Protein AF-A0A7S4ERL6-F1 (afdb_monomer_lite)

Radius of gyration: 20.29 Å; chains: 1; bounding box: 58×30×60 Å

Sequence (205 aa):
MLGPDASQEEKQLQEALVHGRVHYWENNFGQDFFFYLSNNHILLSVICAHPLHPYNKIRRLLVLL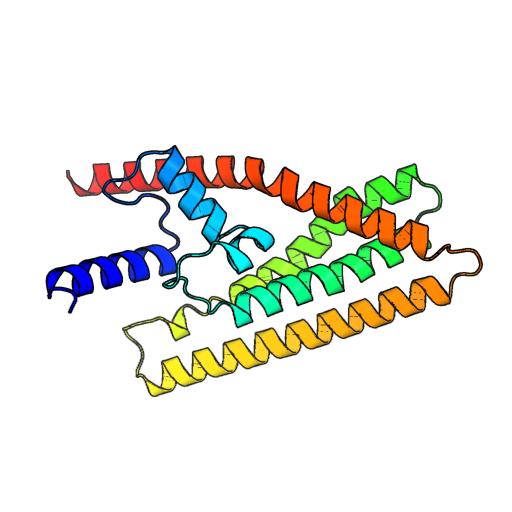NSLSFAFFIVAACTVVAPNEAIQSLLIGVVGTVLQLAWDIPTSMLGTCACANAKCLPRRLADACRTASLVLVSCHLCMGLVFFILGVALVNAVRGAEPDHIVHDFVESKLTAFASAVPTMLVIFAILRHCEMQAEAKSMI

pLDDT: mean 93.71, std 6.0, range [47.12, 98.44]

Organism: Chrysotila carterae (NCBI:txid13221)

Foldseek 3Di:
DDDPVVVVVLVVVLVCLLVLHQDDDPDDPVRSLVQSCCCPQLVNVLPRHDCSHLDHSVLSVLLSLLLLLLLLLQLLVLVLPDPDDVSSCVSSVPVVVVVSCVLSVVLVCLSSPVLLVDPPDDPVRNVVSVVSSVVVNVVSSVVSNVSSVVSVVSQVVDPPRDVVVSVVVSVVSVVVVSVVVSVVSSVVSVVSNVVVVVVVVVVVD

Structure (mmCIF, N/CA/C/O backbone):
data_AF-A0A7S4ERL6-F1
#
_entry.id   AF-A0A7S4ERL6-F1
#
loop_
_atom_site.group_PDB
_atom_site.id
_atom_site.type_symbol
_atom_site.label_atom_id
_atom_site.label_alt_id
_atom_site.label_comp_id
_atom_site.label_asym_id
_atom_site.label_entity_id
_atom_site.label_seq_id
_atom_site.pdbx_PDB_ins_code
_atom_site.Cartn_x
_atom_site.Cartn_y
_atom_site.Cartn_z
_atom_site.occupancy
_atom_site.B_iso_or_equiv
_atom_site.auth_seq_id
_atom_site.auth_comp_id
_atom_site.auth_asym_id
_atom_site.auth_atom_id
_atom_site.pdbx_PDB_model_num
ATOM 1 N N . MET A 1 1 ? -3.153 16.882 32.211 1.00 47.12 1 MET A N 1
ATOM 2 C CA . MET A 1 1 ? -3.801 15.634 32.659 1.00 47.12 1 MET A CA 1
ATOM 3 C C . MET A 1 1 ? -5.127 15.571 31.938 1.00 47.12 1 MET A C 1
ATOM 5 O O . MET A 1 1 ? -5.930 16.472 32.126 1.00 47.12 1 MET A O 1
ATOM 9 N N . LEU A 1 2 ? -5.285 14.615 31.028 1.00 55.28 2 LEU A N 1
ATOM 10 C CA . LEU A 1 2 ? -6.558 14.376 30.354 1.00 55.28 2 LEU A CA 1
ATOM 11 C C . LEU A 1 2 ? -7.556 13.847 31.397 1.00 55.28 2 LEU A C 1
ATOM 13 O O . LEU A 1 2 ? -7.166 13.057 32.260 1.00 55.28 2 LEU A O 1
ATOM 17 N N . GLY A 1 3 ? -8.795 14.339 31.376 1.00 73.31 3 GLY A N 1
ATOM 18 C CA . GLY A 1 3 ? -9.846 13.859 32.274 1.00 73.31 3 GLY A CA 1
ATOM 19 C C . GLY A 1 3 ? -10.160 12.373 32.036 1.00 73.31 3 GLY A C 1
ATOM 20 O O . GLY A 1 3 ? -9.781 11.830 30.997 1.00 73.31 3 GLY A O 1
ATOM 21 N N . PRO A 1 4 ? -10.846 11.698 32.973 1.00 76.00 4 PRO A N 1
ATOM 22 C CA . PRO A 1 4 ? -11.250 10.298 32.810 1.00 76.00 4 PRO A CA 1
ATOM 23 C C . PRO A 1 4 ? -12.022 10.037 31.501 1.00 76.00 4 PRO A C 1
ATOM 25 O O . PRO A 1 4 ? -11.825 8.984 30.893 1.00 76.00 4 PRO A O 1
ATOM 28 N N . ASP A 1 5 ? -12.798 11.013 31.020 1.00 78.88 5 ASP A N 1
ATOM 29 C CA . ASP A 1 5 ? -13.603 10.916 29.792 1.00 78.88 5 ASP A CA 1
ATOM 30 C C . ASP A 1 5 ? -12.748 10.809 28.520 1.00 78.88 5 ASP A C 1
ATOM 32 O O . ASP A 1 5 ? -13.015 9.978 27.652 1.00 78.88 5 ASP A O 1
ATOM 36 N N . ALA A 1 6 ? -11.630 11.537 28.456 1.00 79.62 6 ALA A N 1
ATOM 37 C CA . ALA A 1 6 ? -10.709 11.479 27.319 1.00 79.62 6 ALA A CA 1
ATOM 38 C C . ALA A 1 6 ? -10.091 10.078 27.144 1.00 79.62 6 ALA A C 1
ATOM 40 O O . ALA A 1 6 ? -9.846 9.631 26.027 1.00 79.62 6 ALA A O 1
ATOM 41 N N . SER A 1 7 ? -9.898 9.330 28.239 1.00 87.88 7 SER A N 1
ATOM 42 C CA . SER A 1 7 ? -9.426 7.941 28.154 1.00 87.88 7 SER A CA 1
ATOM 43 C C . SER A 1 7 ? -10.475 6.998 27.556 1.00 87.88 7 SER A C 1
ATOM 45 O O . SER A 1 7 ? -10.118 5.959 26.995 1.00 87.88 7 SER A O 1
ATOM 47 N N . GLN A 1 8 ? -11.764 7.309 27.699 1.00 91.31 8 GLN A N 1
ATOM 48 C CA . GLN A 1 8 ? -12.839 6.495 27.143 1.00 91.31 8 GLN A CA 1
ATOM 49 C C . GLN A 1 8 ? -13.001 6.741 25.641 1.00 91.31 8 GLN A C 1
ATOM 51 O O . GLN A 1 8 ? -13.065 5.772 24.883 1.00 91.31 8 GLN A O 1
ATOM 56 N N . GLU A 1 9 ? -12.982 8.001 25.209 1.00 91.00 9 GLU A N 1
ATOM 57 C CA . GLU A 1 9 ? -13.036 8.379 23.791 1.00 91.00 9 GLU A CA 1
ATOM 58 C C . GLU A 1 9 ? -11.864 7.786 22.999 1.00 91.00 9 GLU A C 1
ATOM 60 O O . GLU A 1 9 ? -12.066 7.173 21.951 1.00 91.00 9 GLU A O 1
ATOM 65 N N . GLU A 1 10 ? -10.638 7.862 23.533 1.00 92.44 10 GLU A N 1
ATOM 66 C CA . GLU A 1 10 ? -9.459 7.253 22.905 1.00 92.44 10 GLU A CA 1
ATOM 67 C C . GLU A 1 10 ? -9.620 5.739 22.713 1.00 92.44 10 GLU A C 1
ATOM 69 O O . GLU A 1 10 ? -9.254 5.197 21.668 1.00 92.44 10 GLU A O 1
ATOM 74 N N . LYS A 1 11 ? -10.197 5.038 23.700 1.00 91.19 11 LYS A N 1
ATOM 75 C CA . LYS A 1 11 ? -10.448 3.592 23.606 1.00 91.19 11 LYS A CA 1
ATOM 76 C C . LYS A 1 11 ? -11.491 3.272 22.542 1.00 91.19 11 LYS A C 1
ATOM 78 O O . LYS A 1 11 ? -11.286 2.330 21.781 1.00 91.19 11 LYS A O 1
ATOM 83 N N . GLN A 1 12 ? -12.573 4.045 22.476 1.00 93.12 12 GLN A N 1
ATOM 84 C CA . GLN A 1 12 ? -13.615 3.870 21.463 1.00 93.12 12 GLN A CA 1
ATOM 85 C C . GLN A 1 12 ? -13.068 4.142 20.058 1.00 93.12 12 GLN A C 1
ATOM 87 O O . GLN A 1 12 ? -13.308 3.360 19.140 1.00 93.12 12 GLN A O 1
ATOM 92 N N . LEU A 1 13 ? -12.264 5.195 19.894 1.00 94.38 13 LEU A N 1
ATOM 93 C CA . LEU A 1 13 ? -11.607 5.518 18.630 1.00 94.38 13 LEU A CA 1
ATOM 94 C C . LEU A 1 13 ? -10.612 4.429 18.212 1.00 94.38 13 LEU A C 1
ATOM 96 O O . LEU A 1 13 ? -10.573 4.029 17.049 1.00 94.38 13 LEU A O 1
ATOM 100 N N . GLN A 1 14 ? -9.817 3.916 19.151 1.00 92.44 14 GLN A N 1
ATOM 101 C CA . GLN A 1 14 ? -8.893 2.820 18.877 1.00 92.44 14 GLN A CA 1
ATOM 102 C C . GLN A 1 14 ? -9.640 1.553 18.443 1.00 92.44 14 GLN A C 1
ATOM 104 O O . GLN A 1 14 ? -9.228 0.893 17.489 1.00 92.44 14 GLN A O 1
ATOM 109 N N . GLU A 1 15 ? -10.741 1.212 19.114 1.00 91.25 15 GLU A N 1
ATOM 110 C CA . GLU A 1 15 ? -11.599 0.100 18.705 1.00 91.25 15 GLU A CA 1
ATOM 111 C C . GLU A 1 15 ? -12.180 0.330 17.310 1.00 91.25 15 GLU A C 1
ATOM 113 O O . GLU A 1 15 ? -12.103 -0.569 16.475 1.00 91.25 15 GLU A O 1
ATOM 118 N N . ALA A 1 16 ? -12.691 1.526 17.024 1.00 93.69 16 ALA A N 1
ATOM 119 C CA . ALA A 1 16 ? -13.221 1.883 15.713 1.00 93.69 16 ALA A CA 1
ATOM 120 C C . ALA A 1 16 ? -12.165 1.706 14.604 1.00 93.69 16 ALA A C 1
ATOM 122 O O . ALA A 1 16 ? -12.437 1.059 13.593 1.00 93.69 16 ALA A O 1
ATOM 123 N N . LEU A 1 17 ? -10.934 2.175 14.833 1.00 93.06 17 LEU A N 1
ATOM 124 C CA . LEU A 1 17 ? -9.807 2.013 13.909 1.00 93.06 17 LEU A CA 1
ATOM 125 C C . LEU A 1 17 ? -9.434 0.542 13.677 1.00 93.06 17 LEU A C 1
ATOM 127 O O . LEU A 1 17 ? -9.161 0.149 12.545 1.00 93.06 17 LEU A O 1
ATOM 131 N N . VAL A 1 18 ? -9.422 -0.283 14.729 1.00 90.06 18 VAL A N 1
ATOM 132 C CA . VAL A 1 18 ? -9.109 -1.721 14.619 1.00 90.06 18 VAL A CA 1
ATOM 133 C C . VAL A 1 18 ? -10.172 -2.468 13.813 1.00 90.06 18 VAL A C 1
ATOM 135 O O . VAL A 1 18 ? -9.829 -3.373 13.055 1.00 90.06 18 VAL A O 1
ATOM 138 N N . HIS A 1 19 ? -11.441 -2.079 13.944 1.00 90.56 19 HIS A N 1
ATOM 139 C CA . HIS A 1 19 ? -12.549 -2.674 13.194 1.00 90.56 19 HIS A CA 1
ATOM 140 C C . HIS A 1 19 ? -12.740 -2.062 11.799 1.00 90.56 19 HIS A C 1
ATOM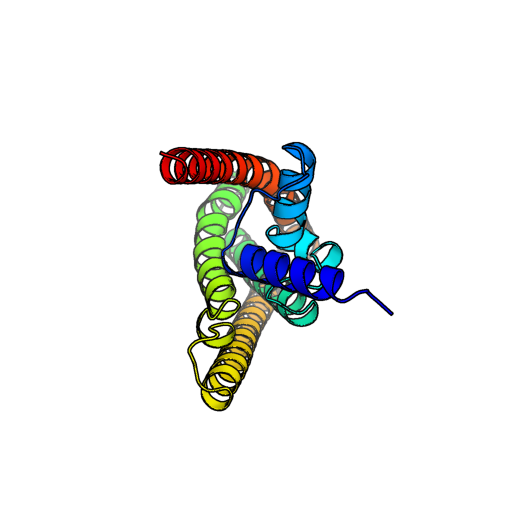 142 O O . HIS A 1 19 ? -13.644 -2.477 11.079 1.00 90.56 19 HIS A O 1
ATOM 148 N N . GLY A 1 20 ? -11.904 -1.095 11.405 1.00 93.06 20 GLY A N 1
ATOM 149 C CA . GLY A 1 20 ? -11.999 -0.445 10.099 1.00 93.06 20 GLY A CA 1
ATOM 150 C C . GLY A 1 20 ? -13.255 0.409 9.931 1.00 93.06 20 GLY A C 1
ATOM 151 O O . GLY A 1 20 ? -13.737 0.548 8.809 1.00 93.06 20 GLY A O 1
ATOM 152 N N . ARG A 1 21 ? -13.783 0.966 11.029 1.00 95.62 21 ARG A N 1
ATOM 153 C CA . ARG A 1 21 ? -14.961 1.839 11.000 1.00 95.62 21 ARG A CA 1
ATOM 154 C C . ARG A 1 21 ? -14.683 3.088 10.176 1.00 95.62 21 ARG A C 1
ATOM 156 O O . ARG A 1 21 ? -13.582 3.649 10.235 1.00 95.62 21 ARG A O 1
ATOM 163 N N . VAL A 1 22 ? -15.685 3.538 9.430 1.00 96.88 22 VAL A N 1
ATOM 164 C CA . VAL A 1 22 ? -15.548 4.707 8.552 1.00 96.88 22 VAL A CA 1
ATOM 165 C C . VAL A 1 22 ? -16.405 5.896 8.977 1.00 96.88 22 VAL A C 1
ATOM 167 O O . VAL A 1 22 ? -16.147 7.004 8.517 1.00 96.88 22 VAL A O 1
ATOM 170 N N . HIS A 1 23 ? -17.379 5.698 9.865 1.00 95.75 23 HIS A N 1
ATOM 171 C CA . HIS A 1 23 ? -18.166 6.774 10.460 1.00 95.75 23 HIS A CA 1
ATOM 172 C C . HIS A 1 23 ? -17.765 7.066 11.916 1.00 95.75 23 HIS A C 1
ATOM 174 O O . HIS A 1 23 ? -17.696 6.152 12.743 1.00 95.75 23 HIS A O 1
ATOM 180 N N . TYR A 1 24 ? -17.537 8.348 12.229 1.00 93.50 24 TYR A N 1
ATOM 181 C CA . TYR A 1 24 ? -17.185 8.839 13.565 1.00 93.50 24 TYR A CA 1
ATOM 182 C C . TYR A 1 24 ? -18.198 9.906 14.030 1.00 93.50 24 TYR A C 1
ATOM 184 O O . TYR A 1 24 ? -18.647 10.729 13.235 1.00 93.50 24 TYR A O 1
ATOM 192 N N . TRP A 1 25 ? -18.578 9.872 15.315 1.00 86.62 25 TRP A N 1
ATOM 193 C CA . TRP A 1 25 ? -19.856 10.395 15.843 1.00 86.62 25 TRP A CA 1
ATOM 194 C C . TRP A 1 25 ? -20.183 11.862 15.526 1.00 86.62 25 TRP A C 1
ATOM 196 O O . TRP A 1 25 ? -21.340 12.180 15.266 1.00 86.62 25 TRP A O 1
ATOM 206 N N . GLU A 1 26 ? -19.192 12.754 15.536 1.00 89.31 26 GLU A N 1
ATOM 207 C CA . GLU A 1 26 ? -19.404 14.198 15.323 1.00 89.31 26 GLU A CA 1
ATOM 208 C C . GLU A 1 26 ? -18.957 14.683 13.936 1.00 89.31 26 GLU A C 1
ATOM 210 O O . GLU A 1 26 ? -19.083 15.863 13.604 1.00 89.31 26 GLU A O 1
ATOM 215 N N . ASN A 1 27 ? -18.440 13.783 13.102 1.00 94.62 27 ASN A N 1
ATOM 216 C CA . ASN A 1 27 ? -17.818 14.154 11.842 1.00 94.62 27 ASN A CA 1
ATOM 217 C C . ASN A 1 27 ? -18.809 14.164 10.674 1.00 94.62 27 ASN A C 1
ATOM 219 O O . ASN A 1 27 ? -19.656 13.282 10.492 1.00 94.62 27 ASN A O 1
ATOM 223 N N . ASN A 1 28 ? -18.625 15.136 9.783 1.00 96.75 28 ASN A N 1
ATOM 224 C CA . ASN A 1 28 ? -19.288 15.132 8.485 1.00 96.75 28 ASN A CA 1
ATOM 225 C C . ASN A 1 28 ? -18.611 14.160 7.493 1.00 96.75 28 ASN A C 1
ATOM 227 O O . ASN A 1 28 ? -17.546 13.596 7.751 1.00 96.75 28 ASN A O 1
ATOM 231 N N . PHE A 1 29 ? -19.227 13.980 6.319 1.00 97.19 29 PHE A N 1
ATOM 232 C CA . PHE A 1 29 ? -18.735 13.068 5.280 1.00 97.19 29 PHE A CA 1
ATOM 233 C C . PHE A 1 29 ? -17.282 13.323 4.865 1.00 97.19 29 PHE A C 1
ATOM 235 O O . PHE A 1 29 ? -16.504 12.382 4.733 1.00 97.19 29 PHE A O 1
ATOM 242 N N . GLY A 1 30 ? -16.913 14.591 4.671 1.00 98.00 30 GLY A N 1
ATOM 243 C CA . GLY A 1 30 ? -15.574 14.967 4.227 1.00 98.00 30 GLY A CA 1
ATOM 244 C C . GLY A 1 30 ? -14.509 14.737 5.298 1.00 98.00 30 GLY A C 1
ATOM 245 O O . GLY A 1 30 ? -13.425 14.252 4.980 1.00 98.00 30 GLY A O 1
ATOM 246 N N . GLN A 1 31 ? -14.823 15.041 6.560 1.00 97.56 31 GLN A N 1
ATOM 247 C CA . GLN A 1 31 ? -13.927 14.805 7.698 1.00 97.56 31 GLN A CA 1
ATOM 248 C C . GLN A 1 31 ? -13.637 13.313 7.875 1.00 97.56 31 GLN A C 1
ATOM 250 O O . GLN A 1 31 ? -12.473 12.919 7.942 1.00 97.56 31 GLN A O 1
ATOM 255 N N . ASP A 1 32 ? -14.679 12.483 7.857 1.00 97.81 32 ASP A N 1
ATOM 256 C CA . ASP A 1 32 ? -14.540 11.028 7.927 1.00 97.81 32 ASP A CA 1
ATOM 257 C C . ASP A 1 32 ? -13.783 10.465 6.722 1.00 97.81 32 ASP A C 1
ATOM 259 O O . ASP A 1 32 ? -12.926 9.598 6.888 1.00 97.81 32 ASP A O 1
ATOM 263 N N . PHE A 1 33 ? -14.036 10.981 5.512 1.00 98.06 33 PHE A N 1
ATOM 264 C CA . PHE A 1 33 ? -13.302 10.559 4.320 1.00 98.06 33 PHE A CA 1
ATOM 265 C C . PHE A 1 33 ? -11.815 10.898 4.430 1.00 98.06 33 PHE A C 1
ATOM 267 O O . PHE A 1 33 ? -10.969 10.046 4.167 1.00 98.06 33 PHE A O 1
ATOM 274 N N . PHE A 1 34 ? -11.472 12.119 4.845 1.00 98.19 34 PHE A N 1
ATOM 275 C CA . PHE A 1 34 ? -10.077 12.519 5.009 1.00 98.19 34 PHE A CA 1
ATOM 276 C C . PHE A 1 34 ? -9.383 11.708 6.108 1.00 98.19 34 PHE A C 1
ATOM 278 O O . PHE A 1 34 ? -8.226 11.309 5.946 1.00 98.19 34 PHE A O 1
ATOM 285 N N . PHE A 1 35 ? -10.090 11.412 7.201 1.00 97.44 35 PHE A N 1
ATOM 286 C CA . PHE A 1 35 ? -9.600 10.531 8.256 1.00 97.44 35 PHE A CA 1
ATOM 287 C C . PHE A 1 35 ? -9.375 9.106 7.731 1.00 97.44 35 PHE A C 1
ATOM 289 O O . PHE A 1 35 ? -8.302 8.535 7.933 1.00 97.44 35 PHE A O 1
ATOM 296 N N . TYR A 1 36 ? -10.331 8.551 6.986 1.00 97.44 36 TYR A N 1
ATOM 297 C CA . TYR A 1 36 ? -10.212 7.245 6.340 1.00 97.44 36 TYR A CA 1
ATOM 298 C C . TYR A 1 36 ? -9.020 7.198 5.376 1.00 97.44 36 TYR A C 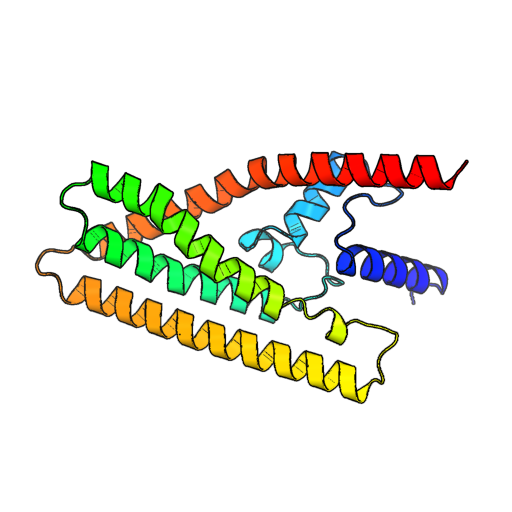1
ATOM 300 O O . TYR A 1 36 ? -8.180 6.301 5.475 1.00 97.44 36 TYR A O 1
ATOM 308 N N . LEU A 1 37 ? -8.900 8.193 4.497 1.00 97.81 37 LEU A N 1
ATOM 309 C CA . LEU A 1 37 ? -7.824 8.320 3.519 1.00 97.81 37 LEU A CA 1
ATOM 310 C C . LEU A 1 37 ? -6.455 8.417 4.207 1.00 97.81 37 LEU A C 1
ATOM 312 O O . LEU A 1 37 ? -5.526 7.699 3.841 1.00 97.81 37 LEU A O 1
ATOM 316 N N . SER A 1 38 ? -6.343 9.247 5.247 1.00 97.69 38 SER A N 1
ATOM 317 C CA . SER A 1 38 ? -5.104 9.439 6.008 1.00 97.69 38 SER A CA 1
ATOM 318 C C . SER A 1 38 ? -4.650 8.181 6.741 1.00 97.69 38 SER A C 1
ATOM 320 O O . SER A 1 38 ? -3.461 8.040 6.993 1.00 97.69 38 SER A O 1
ATOM 322 N N . ASN A 1 39 ? -5.555 7.265 7.090 1.00 96.50 39 ASN A N 1
ATOM 323 C CA . ASN A 1 39 ? -5.194 6.016 7.760 1.00 96.50 39 ASN A CA 1
ATOM 324 C C . ASN A 1 39 ? -4.975 4.851 6.775 1.00 96.50 39 ASN A C 1
ATOM 326 O O . ASN A 1 39 ? -4.120 4.012 7.035 1.00 96.50 39 ASN A O 1
ATOM 330 N N . ASN A 1 40 ? -5.673 4.812 5.635 1.00 95.69 40 ASN A N 1
ATOM 331 C CA . ASN A 1 40 ? -5.645 3.656 4.725 1.00 95.69 40 ASN A CA 1
ATOM 332 C C . ASN A 1 40 ? -4.753 3.837 3.488 1.00 95.69 40 ASN A C 1
ATOM 334 O O . ASN A 1 40 ? -4.260 2.852 2.940 1.00 95.69 40 ASN A O 1
ATOM 338 N N . HIS A 1 41 ? -4.507 5.066 3.029 1.00 96.50 41 HIS A N 1
ATOM 339 C CA . HIS A 1 41 ? -3.649 5.299 1.868 1.00 96.50 41 HIS A CA 1
ATOM 340 C C . HIS A 1 41 ? -2.185 5.012 2.216 1.00 96.50 41 HIS A C 1
ATOM 342 O O . HIS A 1 41 ? -1.629 5.645 3.108 1.00 96.50 41 HIS A O 1
ATOM 348 N N . ILE A 1 42 ? -1.510 4.116 1.486 1.00 95.44 42 ILE A N 1
ATOM 349 C CA . ILE A 1 42 ? -0.159 3.641 1.848 1.00 95.44 42 ILE A CA 1
ATOM 350 C C . ILE A 1 42 ? 0.846 4.784 2.071 1.00 95.44 42 ILE A C 1
ATOM 352 O O . ILE A 1 42 ? 1.507 4.815 3.103 1.00 95.44 42 ILE A O 1
ATOM 356 N N . LEU A 1 43 ? 0.886 5.775 1.171 1.00 96.44 43 LEU A N 1
ATOM 357 C CA . LEU A 1 43 ? 1.750 6.953 1.315 1.00 96.44 43 LEU A CA 1
ATOM 358 C C . LEU A 1 43 ? 1.299 7.887 2.453 1.00 96.44 43 LEU A C 1
ATOM 360 O O . LEU A 1 43 ? 2.078 8.169 3.362 1.00 96.44 43 LEU A O 1
ATOM 364 N N . LEU A 1 44 ? 0.042 8.353 2.429 1.00 97.12 44 LEU A N 1
ATOM 365 C CA . LEU A 1 44 ? -0.461 9.304 3.428 1.00 97.12 44 LEU A CA 1
ATOM 366 C C . LEU A 1 44 ? -0.467 8.712 4.837 1.00 97.12 44 LEU A C 1
ATOM 368 O O . LEU A 1 44 ? -0.200 9.435 5.786 1.00 97.12 44 LEU A O 1
ATOM 372 N N . SER A 1 45 ? -0.674 7.407 4.992 1.00 96.56 45 SER A N 1
ATOM 373 C CA . SER A 1 45 ? -0.682 6.750 6.299 1.00 96.56 45 SER A CA 1
ATOM 374 C C . SER A 1 45 ? 0.663 6.817 7.012 1.00 96.56 45 SER A C 1
ATOM 376 O O . SER A 1 45 ? 0.715 6.896 8.239 1.00 96.56 45 SER A O 1
ATOM 378 N N . VAL A 1 46 ? 1.780 6.874 6.290 1.00 96.81 46 VAL A N 1
ATOM 379 C CA . VAL A 1 46 ? 3.095 7.055 6.921 1.00 96.81 46 VAL A CA 1
ATOM 380 C C . VAL A 1 46 ? 3.191 8.418 7.620 1.00 96.81 46 VAL A C 1
ATOM 382 O O . VAL A 1 46 ? 3.760 8.506 8.711 1.00 96.81 46 VAL A O 1
ATOM 385 N N . ILE A 1 47 ? 2.588 9.454 7.032 1.00 97.19 47 ILE A N 1
ATOM 386 C CA . ILE A 1 47 ? 2.756 10.856 7.438 1.00 97.19 47 ILE A CA 1
ATOM 387 C C . ILE A 1 47 ? 1.596 11.325 8.327 1.00 97.19 47 ILE A C 1
ATOM 389 O O . ILE A 1 47 ? 1.819 11.864 9.411 1.00 97.19 47 ILE A O 1
ATOM 393 N N . CYS A 1 48 ? 0.367 11.077 7.879 1.00 97.56 48 CYS A N 1
ATOM 394 C CA . CYS A 1 48 ? -0.873 11.666 8.377 1.00 97.56 48 CYS A CA 1
ATOM 395 C C . CYS A 1 48 ? -1.748 10.696 9.184 1.00 97.56 48 CYS A C 1
ATOM 397 O O . CYS A 1 48 ? -2.777 11.122 9.704 1.00 97.56 48 CYS A O 1
ATOM 399 N N . ALA A 1 49 ? -1.388 9.410 9.300 1.00 97.31 49 ALA A N 1
ATOM 400 C CA . ALA A 1 49 ? -2.210 8.475 10.069 1.00 97.31 49 ALA A CA 1
ATOM 401 C C . ALA A 1 49 ? -2.316 8.890 11.537 1.00 97.31 49 ALA A C 1
ATOM 403 O O . ALA A 1 49 ? -1.357 9.379 12.149 1.00 97.31 49 ALA A O 1
ATOM 404 N N . HIS A 1 50 ? -3.474 8.592 12.116 1.00 96.81 50 HIS A N 1
ATOM 405 C CA . HIS A 1 50 ? -3.756 8.880 13.508 1.00 96.81 50 HIS A CA 1
ATOM 406 C C . HIS A 1 50 ? -2.764 8.143 14.437 1.00 96.81 50 HIS A C 1
ATOM 408 O O . HIS A 1 50 ? -2.382 7.002 14.150 1.00 96.81 50 HIS A O 1
ATOM 414 N N . PRO A 1 51 ? -2.336 8.730 15.573 1.00 95.19 51 PRO A N 1
ATOM 415 C CA . PRO A 1 51 ? -1.423 8.067 16.511 1.00 95.19 51 PRO A CA 1
ATOM 416 C C . PRO A 1 51 ? -1.944 6.733 17.063 1.00 95.19 51 PRO A C 1
ATOM 418 O O . PRO A 1 51 ? -1.145 5.840 17.333 1.00 95.19 51 PRO A O 1
ATOM 421 N N . LEU A 1 52 ? -3.270 6.587 17.182 1.00 94.56 52 LEU A N 1
ATOM 422 C CA . LEU A 1 52 ? -3.937 5.353 17.630 1.00 94.56 52 LEU A CA 1
ATOM 423 C C . LEU A 1 52 ? -4.144 4.311 16.517 1.00 94.56 52 LEU A C 1
ATOM 425 O O . LEU A 1 52 ? -4.796 3.296 16.754 1.00 94.56 52 LEU A O 1
ATOM 429 N N . HIS A 1 53 ? -3.620 4.539 15.308 1.00 93.38 53 HIS A N 1
ATOM 430 C CA . HIS A 1 53 ? -3.658 3.544 14.236 1.00 93.38 53 HIS A CA 1
ATOM 431 C C . HIS A 1 53 ? -3.105 2.200 14.749 1.00 93.38 53 HIS A C 1
ATOM 433 O O . HIS A 1 53 ? -2.095 2.194 15.457 1.00 93.38 53 HIS A O 1
ATOM 439 N N . PRO A 1 54 ? -3.658 1.040 14.338 1.00 88.38 54 PRO A N 1
ATOM 440 C CA . PRO A 1 54 ? -3.178 -0.285 14.765 1.00 88.38 54 PRO A CA 1
ATOM 441 C C . PRO A 1 54 ? -1.703 -0.579 14.429 1.00 88.38 54 PRO A C 1
ATOM 443 O O . PRO A 1 54 ? -1.142 -1.583 14.864 1.00 88.38 54 PRO A O 1
ATOM 446 N N . TYR A 1 55 ? -1.058 0.304 13.666 1.00 86.69 55 TYR A N 1
ATOM 447 C CA . TYR A 1 55 ? 0.339 0.225 13.277 1.00 86.69 55 TYR A CA 1
ATOM 448 C C . TYR A 1 55 ? 1.082 1.384 13.907 1.00 86.69 55 TYR A C 1
ATOM 450 O O . TYR A 1 55 ? 0.575 2.501 13.982 1.00 86.69 55 TYR A O 1
ATOM 458 N N . ASN A 1 56 ? 2.331 1.150 14.282 1.00 91.19 56 ASN A N 1
ATOM 459 C CA . ASN A 1 56 ? 3.230 2.265 14.512 1.00 91.19 56 ASN A CA 1
ATOM 460 C C . ASN A 1 56 ? 3.704 2.838 13.160 1.00 91.19 56 ASN A C 1
ATOM 462 O O . ASN A 1 56 ? 3.607 2.193 12.110 1.00 91.19 56 ASN A O 1
ATOM 466 N N . LYS A 1 57 ? 4.239 4.062 13.194 1.00 93.88 57 LYS A N 1
ATOM 467 C CA . LYS A 1 57 ? 4.781 4.743 12.006 1.00 93.88 57 LYS A CA 1
ATOM 468 C C . LYS A 1 57 ? 5.853 3.911 11.295 1.00 93.88 57 LYS A C 1
ATOM 470 O O . LYS A 1 57 ? 5.864 3.852 10.072 1.00 93.88 57 LYS A O 1
ATOM 475 N N . ILE A 1 58 ? 6.700 3.220 12.063 1.00 93.31 58 ILE A N 1
ATOM 476 C CA . ILE A 1 58 ? 7.781 2.382 11.527 1.00 93.31 58 IL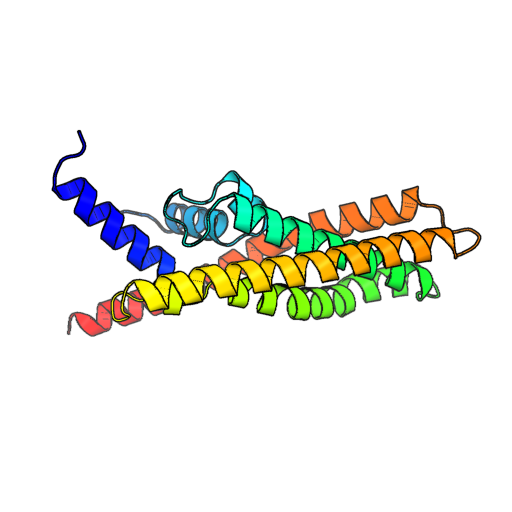E A CA 1
ATOM 477 C C . ILE A 1 58 ? 7.213 1.244 10.676 1.00 93.31 58 ILE A C 1
ATOM 479 O O . ILE A 1 58 ? 7.623 1.094 9.536 1.00 93.31 58 ILE A O 1
ATOM 483 N N . ARG A 1 59 ? 6.230 0.479 11.168 1.00 92.56 59 ARG A N 1
ATOM 484 C CA . ARG A 1 59 ? 5.605 -0.610 10.400 1.00 92.56 59 ARG A CA 1
ATOM 485 C C . ARG A 1 59 ? 4.996 -0.098 9.098 1.00 92.56 59 ARG A C 1
ATOM 487 O O . ARG A 1 59 ? 5.207 -0.722 8.069 1.00 92.56 59 ARG A O 1
ATOM 494 N N . ARG A 1 60 ? 4.312 1.052 9.117 1.00 95.06 60 ARG A N 1
ATOM 495 C CA . ARG A 1 60 ? 3.774 1.665 7.888 1.00 95.06 60 ARG A CA 1
ATOM 496 C C . ARG A 1 60 ? 4.875 2.026 6.895 1.00 95.06 60 ARG A C 1
ATOM 498 O O . ARG A 1 60 ? 4.737 1.738 5.712 1.00 95.06 60 ARG A O 1
ATOM 505 N N . LEU A 1 61 ? 5.983 2.586 7.381 1.00 95.94 61 LEU A N 1
ATOM 506 C CA . LEU A 1 61 ? 7.149 2.868 6.547 1.00 95.94 61 LEU A CA 1
ATOM 507 C C . LEU A 1 61 ? 7.741 1.583 5.944 1.00 95.94 61 LEU A C 1
ATOM 509 O O . LEU A 1 61 ? 8.043 1.567 4.758 1.00 9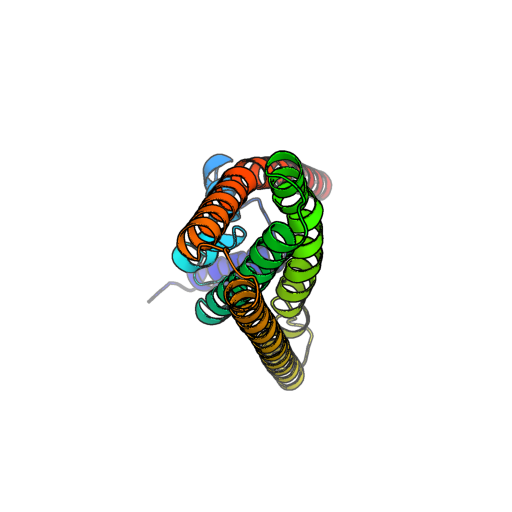5.94 61 LEU A O 1
ATOM 513 N N . LEU A 1 62 ? 7.859 0.498 6.719 1.00 94.81 62 LEU A N 1
ATOM 514 C CA . LEU A 1 62 ? 8.345 -0.793 6.210 1.00 94.81 62 LEU A CA 1
ATOM 515 C C . LEU A 1 62 ? 7.421 -1.364 5.123 1.00 94.81 62 LEU A C 1
ATOM 517 O O . LEU A 1 62 ? 7.913 -1.868 4.118 1.00 94.81 62 LEU A O 1
ATOM 521 N N . VAL A 1 63 ? 6.098 -1.247 5.289 1.00 95.19 63 VAL A N 1
ATOM 522 C CA . VAL A 1 63 ? 5.118 -1.661 4.268 1.00 95.19 63 VAL A CA 1
ATOM 523 C C . VAL A 1 63 ? 5.265 -0.824 2.994 1.00 95.19 63 VAL A C 1
ATOM 525 O O . VAL A 1 63 ? 5.306 -1.392 1.904 1.00 95.19 63 VAL A O 1
ATOM 528 N N . LEU A 1 64 ? 5.418 0.501 3.115 1.00 96.44 64 LEU A N 1
ATOM 529 C CA . LEU A 1 64 ? 5.662 1.384 1.970 1.00 96.44 64 LEU A CA 1
ATOM 530 C C . LEU A 1 64 ? 6.964 1.019 1.243 1.00 96.44 64 LEU A C 1
ATOM 532 O O . LEU A 1 64 ? 6.957 0.865 0.025 1.00 96.44 64 LEU A O 1
ATOM 536 N N . LEU A 1 65 ? 8.066 0.834 1.975 1.00 96.94 65 LEU A N 1
ATOM 537 C CA . LEU A 1 65 ? 9.354 0.441 1.395 1.00 96.94 65 LEU A CA 1
ATOM 538 C C . LEU A 1 65 ? 9.268 -0.914 0.690 1.00 96.94 65 LEU A C 1
ATOM 540 O O . LEU A 1 65 ? 9.788 -1.057 -0.414 1.00 96.94 65 LEU A O 1
ATOM 544 N N . ASN A 1 66 ? 8.580 -1.889 1.286 1.00 97.00 66 ASN A N 1
ATOM 545 C CA . ASN A 1 66 ? 8.357 -3.192 0.669 1.00 97.00 66 ASN A CA 1
ATOM 546 C C . ASN A 1 66 ? 7.552 -3.081 -0.641 1.00 97.00 66 ASN A C 1
ATOM 548 O O . ASN A 1 66 ? 7.940 -3.670 -1.650 1.00 97.00 66 ASN A O 1
ATOM 552 N N . SER A 1 67 ? 6.466 -2.302 -0.638 1.00 97.00 67 SER A N 1
ATOM 553 C CA . SER A 1 67 ? 5.623 -2.071 -1.821 1.00 97.00 67 SER A CA 1
ATOM 554 C C . SER A 1 67 ? 6.412 -1.388 -2.946 1.00 97.00 67 SER A C 1
ATOM 556 O O . SER A 1 67 ? 6.386 -1.855 -4.085 1.00 97.00 67 SER A O 1
ATOM 558 N N . LEU A 1 68 ? 7.190 -0.343 -2.630 1.00 98.00 68 LEU A N 1
ATOM 559 C CA . LEU A 1 68 ? 8.043 0.364 -3.597 1.00 98.00 68 LEU A CA 1
ATOM 560 C C . LEU A 1 68 ? 9.163 -0.525 -4.157 1.00 98.00 68 LEU A C 1
ATOM 562 O O . LEU A 1 68 ? 9.438 -0.472 -5.353 1.00 98.00 68 LEU A O 1
ATOM 566 N N . SER A 1 69 ? 9.775 -1.359 -3.314 1.00 98.31 69 SER A N 1
ATOM 567 C CA . SER A 1 69 ? 10.856 -2.270 -3.713 1.00 98.31 69 SER A CA 1
ATOM 568 C C . SER A 1 69 ? 10.380 -3.293 -4.745 1.00 98.31 69 SER A C 1
ATOM 570 O O . SER A 1 69 ? 10.994 -3.456 -5.800 1.00 98.31 69 SER A O 1
ATOM 572 N N . PHE A 1 70 ? 9.244 -3.938 -4.474 1.00 98.31 70 PHE A N 1
ATOM 573 C CA . PHE A 1 70 ? 8.648 -4.900 -5.399 1.00 98.31 70 PHE A CA 1
ATOM 574 C C . PHE A 1 70 ? 8.141 -4.236 -6.682 1.00 98.31 70 PHE A C 1
ATOM 576 O O . PHE A 1 70 ? 8.283 -4.771 -7.779 1.00 98.31 70 PHE A O 1
ATOM 583 N N . ALA A 1 71 ? 7.604 -3.029 -6.570 1.00 97.88 71 ALA A N 1
ATOM 584 C CA . ALA A 1 71 ? 7.144 -2.302 -7.731 1.00 97.88 71 ALA A CA 1
ATOM 585 C C . ALA A 1 71 ? 8.249 -1.910 -8.709 1.00 97.88 71 ALA A C 1
ATOM 587 O O . ALA A 1 71 ? 8.044 -1.974 -9.918 1.00 97.88 71 ALA A O 1
ATOM 588 N N . PHE A 1 72 ? 9.401 -1.485 -8.188 1.00 98.38 72 PHE A N 1
ATOM 589 C CA . PHE A 1 72 ? 10.553 -1.164 -9.020 1.00 98.38 72 PHE A CA 1
ATOM 590 C C . PHE A 1 72 ? 10.979 -2.388 -9.833 1.00 98.38 72 PHE A C 1
ATOM 592 O O . PHE A 1 72 ? 11.213 -2.284 -11.033 1.00 98.38 72 PHE A O 1
ATOM 599 N N . PHE A 1 73 ? 10.992 -3.564 -9.197 1.00 98.12 73 PHE A N 1
ATOM 600 C CA . PHE A 1 73 ? 11.234 -4.828 -9.884 1.00 98.12 73 PHE A CA 1
ATOM 601 C C . PHE A 1 73 ? 10.233 -5.086 -11.013 1.00 98.12 73 PHE A C 1
ATOM 603 O O . PHE A 1 73 ? 10.657 -5.436 -12.111 1.00 98.12 73 PHE A O 1
ATOM 610 N N . ILE A 1 74 ? 8.932 -4.887 -10.773 1.00 98.00 74 ILE A N 1
ATOM 611 C CA . ILE A 1 74 ? 7.912 -5.067 -11.814 1.00 98.00 74 ILE A CA 1
ATOM 612 C C . ILE A 1 74 ? 8.168 -4.129 -12.993 1.00 98.00 74 ILE A C 1
ATOM 614 O O . ILE A 1 74 ? 8.170 -4.591 -14.130 1.00 98.00 74 ILE A O 1
ATOM 618 N N . VAL A 1 75 ? 8.393 -2.836 -12.737 1.00 97.25 75 VAL A N 1
ATOM 619 C CA . VAL A 1 75 ? 8.647 -1.853 -13.801 1.00 97.25 75 VAL A CA 1
ATOM 620 C C . VAL A 1 75 ? 9.871 -2.266 -14.613 1.00 97.25 75 VAL A C 1
ATOM 622 O O . VAL A 1 75 ? 9.760 -2.411 -15.826 1.00 97.25 75 VAL A O 1
ATOM 625 N N . ALA A 1 76 ? 10.988 -2.578 -13.948 1.00 97.06 76 ALA A N 1
ATOM 626 C CA . ALA A 1 76 ? 12.199 -3.052 -14.612 1.00 97.06 76 ALA A CA 1
ATOM 627 C C . ALA A 1 76 ? 11.943 -4.316 -15.454 1.00 97.06 76 ALA A C 1
ATOM 629 O O . ALA A 1 76 ? 12.332 -4.375 -16.618 1.00 97.06 76 ALA A O 1
ATOM 630 N N . ALA A 1 77 ? 11.252 -5.318 -14.904 1.00 96.94 77 ALA A N 1
ATOM 631 C CA . ALA A 1 77 ? 10.939 -6.551 -15.620 1.00 96.94 77 ALA A CA 1
ATOM 632 C C . ALA A 1 77 ? 10.029 -6.305 -16.837 1.00 96.94 77 ALA A C 1
ATOM 634 O O . ALA A 1 77 ? 10.273 -6.859 -17.908 1.00 96.94 77 ALA A O 1
ATOM 635 N N . CYS A 1 78 ? 9.006 -5.458 -16.701 1.00 96.00 78 CYS A N 1
ATOM 636 C CA . CYS A 1 78 ? 8.112 -5.099 -17.797 1.00 96.00 78 CYS A CA 1
ATOM 637 C C . CYS A 1 78 ? 8.843 -4.340 -18.907 1.00 96.00 78 CYS A C 1
ATOM 639 O O . CYS A 1 78 ? 8.618 -4.656 -20.070 1.00 96.00 78 CYS A O 1
ATOM 641 N N . THR A 1 79 ? 9.739 -3.405 -18.574 1.00 94.19 79 THR A N 1
ATOM 642 C CA . THR A 1 79 ? 10.560 -2.694 -19.568 1.00 94.19 79 THR A CA 1
ATOM 643 C C . THR A 1 79 ? 11.464 -3.650 -20.343 1.00 94.19 79 THR A C 1
ATOM 645 O O . THR A 1 79 ? 11.604 -3.515 -21.552 1.00 94.19 79 THR A O 1
ATOM 648 N N . VAL A 1 80 ? 12.035 -4.660 -19.680 1.00 94.06 80 VAL A N 1
ATOM 649 C CA . VAL A 1 80 ? 12.894 -5.655 -20.345 1.00 94.06 80 VAL A CA 1
ATOM 650 C C . VAL A 1 80 ? 12.104 -6.598 -21.260 1.00 94.06 80 VAL A C 1
ATOM 652 O O . VAL A 1 80 ? 12.609 -7.016 -22.299 1.00 94.06 80 VAL A O 1
ATOM 655 N N . VAL A 1 81 ? 10.883 -6.971 -20.872 1.00 95.31 81 VAL A N 1
ATOM 656 C CA . VAL A 1 81 ? 10.064 -7.950 -21.609 1.00 95.31 81 VAL A CA 1
ATOM 657 C C . VAL A 1 81 ? 9.239 -7.303 -22.725 1.00 95.31 81 VAL A C 1
ATOM 659 O O . VAL A 1 81 ? 8.882 -7.975 -23.695 1.00 95.31 81 VAL A O 1
ATOM 662 N N . ALA A 1 82 ? 8.902 -6.020 -22.604 1.00 96.00 82 ALA A N 1
ATOM 663 C CA . ALA A 1 82 ? 8.047 -5.345 -23.564 1.00 96.00 82 ALA A CA 1
ATOM 664 C C . ALA A 1 82 ? 8.763 -5.130 -24.912 1.00 96.00 82 ALA A C 1
ATOM 666 O O . ALA A 1 82 ? 9.843 -4.547 -24.955 1.00 96.00 82 ALA A O 1
ATOM 667 N N . PRO A 1 83 ? 8.157 -5.532 -26.043 1.00 94.25 83 PRO A N 1
ATOM 668 C CA . PRO A 1 83 ? 8.755 -5.339 -27.364 1.00 94.25 83 PRO A CA 1
ATOM 669 C C . PRO A 1 83 ? 8.626 -3.897 -27.883 1.00 94.25 83 PRO A C 1
ATOM 671 O O . PRO A 1 83 ? 9.261 -3.545 -28.872 1.00 94.25 83 PRO A O 1
ATOM 674 N N . ASN A 1 84 ? 7.751 -3.086 -27.282 1.00 95.56 84 ASN A N 1
ATOM 675 C CA . ASN A 1 84 ? 7.543 -1.676 -27.604 1.00 95.56 84 ASN A CA 1
ATOM 676 C C . ASN A 1 84 ? 6.882 -0.942 -26.425 1.00 95.56 84 ASN A C 1
ATOM 678 O O . ASN A 1 84 ? 6.322 -1.575 -25.527 1.00 95.56 84 ASN A O 1
ATOM 682 N N . GLU A 1 85 ? 6.897 0.390 -26.480 1.00 94.00 85 GLU A N 1
ATOM 683 C CA . GLU A 1 85 ? 6.375 1.278 -25.432 1.00 94.00 85 GLU A CA 1
ATOM 684 C C . GLU A 1 85 ? 4.883 1.060 -25.140 1.00 94.00 85 GLU A C 1
ATOM 686 O O . GLU A 1 85 ? 4.478 1.016 -23.983 1.00 94.00 85 GLU A O 1
ATOM 691 N N . ALA A 1 86 ? 4.052 0.842 -26.166 1.00 95.38 86 ALA A N 1
ATOM 692 C CA . ALA A 1 86 ? 2.616 0.638 -25.966 1.00 95.38 86 ALA A CA 1
ATOM 693 C C . ALA A 1 86 ? 2.326 -0.630 -25.142 1.00 95.38 86 ALA A C 1
ATOM 695 O O . ALA A 1 86 ? 1.497 -0.618 -24.228 1.00 95.38 86 ALA A O 1
ATOM 696 N N . ILE A 1 87 ? 3.034 -1.725 -25.436 1.00 96.12 87 ILE A N 1
ATOM 697 C CA . ILE A 1 87 ? 2.939 -2.962 -24.656 1.00 96.12 87 ILE A CA 1
ATOM 698 C C . ILE A 1 87 ? 3.564 -2.769 -23.271 1.00 96.12 87 ILE A C 1
ATOM 700 O O . ILE A 1 87 ? 3.016 -3.285 -22.300 1.00 96.12 87 ILE A O 1
ATOM 704 N N . GLN A 1 88 ? 4.646 -1.996 -23.146 1.00 94.94 88 GLN A N 1
ATOM 705 C CA . GLN A 1 88 ? 5.249 -1.669 -21.852 1.00 94.94 88 GLN A CA 1
ATOM 706 C C . GLN A 1 88 ? 4.247 -0.965 -20.932 1.00 94.94 88 GLN A C 1
ATOM 708 O O . GLN A 1 88 ? 4.016 -1.437 -19.818 1.00 94.94 88 GLN A O 1
ATOM 713 N N . SER A 1 89 ? 3.602 0.111 -21.394 1.00 94.38 89 SER A N 1
ATOM 714 C CA . SER A 1 89 ? 2.601 0.839 -20.606 1.00 94.38 89 SER A CA 1
ATOM 715 C C . SER A 1 89 ? 1.424 -0.058 -20.216 1.00 94.38 89 SER A C 1
ATOM 717 O O . SER A 1 89 ? 0.960 -0.002 -19.076 1.00 94.38 89 SER A O 1
ATOM 719 N N . LEU A 1 90 ? 0.968 -0.936 -21.122 1.00 95.38 90 LEU A N 1
ATOM 720 C CA . LEU A 1 90 ? -0.092 -1.905 -20.829 1.00 95.38 90 LEU A CA 1
ATOM 721 C C . LEU A 1 90 ? 0.336 -2.924 -19.760 1.00 95.38 90 LEU A C 1
ATOM 723 O O . LEU A 1 90 ? -0.434 -3.207 -18.840 1.00 95.38 90 LEU A O 1
ATOM 727 N N . LEU A 1 91 ? 1.553 -3.470 -19.861 1.00 9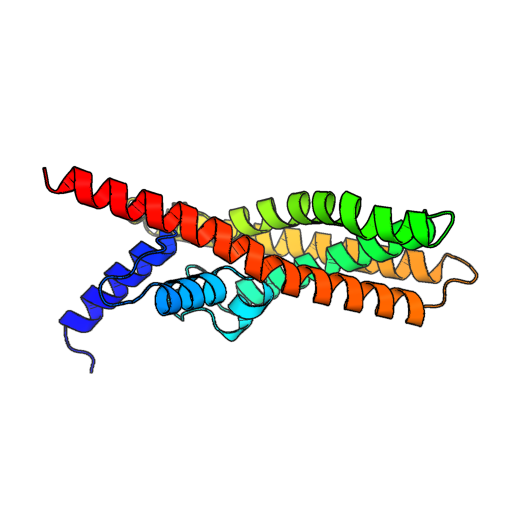5.88 91 LEU A N 1
ATOM 728 C CA . LEU A 1 91 ? 2.093 -4.427 -18.894 1.00 95.88 91 LEU A CA 1
ATOM 729 C C . LEU A 1 91 ? 2.266 -3.783 -17.517 1.00 95.88 91 LEU A C 1
ATOM 731 O O . LEU A 1 91 ? 1.788 -4.339 -16.530 1.00 95.88 91 LEU A O 1
ATOM 735 N N . ILE A 1 92 ? 2.878 -2.598 -17.444 1.00 94.75 92 ILE A N 1
ATOM 736 C CA . ILE A 1 92 ? 3.061 -1.866 -16.185 1.00 94.75 92 ILE A CA 1
ATOM 737 C C . ILE A 1 92 ? 1.698 -1.531 -15.562 1.00 94.75 92 ILE A C 1
ATOM 739 O O . ILE A 1 92 ? 1.479 -1.790 -14.379 1.00 94.75 92 ILE A O 1
ATOM 743 N N . GLY A 1 93 ? 0.762 -1.009 -16.359 1.00 93.06 93 GLY A N 1
ATOM 744 C CA . GLY A 1 93 ? -0.554 -0.581 -15.889 1.00 93.06 93 GLY A CA 1
ATOM 745 C C . GLY A 1 93 ? -1.443 -1.731 -15.414 1.00 93.06 93 GLY A C 1
ATOM 746 O O . GLY A 1 93 ? -1.995 -1.670 -14.317 1.00 93.06 93 GLY A O 1
ATOM 747 N N . VAL A 1 94 ? -1.593 -2.791 -16.212 1.00 94.81 94 VAL A N 1
ATOM 748 C CA . VAL A 1 94 ? -2.536 -3.885 -15.920 1.00 94.81 94 VAL A CA 1
ATOM 749 C C . VAL A 1 94 ? -1.866 -4.990 -15.115 1.00 94.81 94 VAL A C 1
ATOM 751 O O . VAL A 1 94 ? -2.277 -5.276 -13.989 1.00 94.81 94 VAL A O 1
ATOM 754 N N . VAL A 1 95 ? -0.825 -5.610 -15.677 1.00 95.31 95 VAL A N 1
ATOM 755 C CA . VAL A 1 95 ? -0.151 -6.750 -15.038 1.00 95.31 95 VAL A CA 1
ATOM 756 C C . VAL A 1 95 ? 0.539 -6.288 -13.763 1.00 95.31 95 VAL A C 1
ATOM 758 O O . VAL A 1 95 ? 0.407 -6.938 -12.726 1.00 95.31 95 VAL A O 1
ATOM 761 N N . GLY A 1 96 ? 1.196 -5.128 -13.807 1.00 95.25 96 GLY A N 1
ATOM 762 C CA . GLY A 1 96 ? 1.847 -4.565 -12.637 1.00 95.25 96 GLY A CA 1
ATOM 763 C C . GLY A 1 96 ? 0.878 -4.244 -11.506 1.00 95.25 96 GLY A C 1
ATOM 764 O O . GLY A 1 96 ? 1.174 -4.587 -10.365 1.00 95.25 96 GLY A O 1
ATOM 765 N N . THR A 1 97 ? -0.312 -3.708 -11.793 1.00 94.25 97 THR A N 1
ATOM 766 C CA . THR A 1 97 ? -1.337 -3.477 -10.758 1.00 94.25 97 THR A CA 1
ATOM 767 C C . THR A 1 97 ? -1.805 -4.786 -10.122 1.00 94.25 97 THR A C 1
ATOM 769 O O . THR A 1 97 ? -1.886 -4.875 -8.899 1.00 94.25 97 THR A O 1
ATOM 772 N N . VAL A 1 98 ? -2.070 -5.828 -10.919 1.00 95.94 98 VAL A N 1
ATOM 773 C CA . VAL A 1 98 ? -2.510 -7.135 -10.395 1.00 95.94 98 VAL A CA 1
ATOM 774 C C . VAL A 1 98 ? -1.435 -7.769 -9.512 1.00 95.94 98 VAL A C 1
ATOM 776 O O . VAL A 1 98 ? -1.734 -8.199 -8.397 1.00 95.94 98 VAL A O 1
ATOM 779 N N . LEU A 1 99 ? -0.183 -7.792 -9.975 1.00 96.88 99 LEU A N 1
ATOM 780 C CA . LEU A 1 99 ? 0.936 -8.339 -9.205 1.00 96.88 99 LEU A CA 1
ATOM 781 C C . LEU A 1 99 ? 1.195 -7.528 -7.933 1.00 96.88 99 LEU A C 1
ATOM 783 O O . LEU A 1 99 ? 1.408 -8.109 -6.870 1.00 96.88 99 LEU A O 1
ATOM 787 N N . GLN A 1 100 ? 1.127 -6.198 -8.017 1.00 96.62 100 GLN A N 1
ATOM 788 C CA . GLN A 1 100 ? 1.289 -5.324 -6.861 1.00 96.62 100 GLN A CA 1
ATOM 789 C C . GLN A 1 100 ? 0.201 -5.573 -5.814 1.00 96.62 100 GLN A C 1
ATOM 791 O O . GLN A 1 100 ? 0.515 -5.686 -4.635 1.00 96.62 100 GLN A O 1
ATOM 796 N N . LEU A 1 101 ? -1.065 -5.709 -6.218 1.00 95.06 101 LEU A N 1
ATOM 797 C CA . LEU A 1 101 ? -2.157 -6.028 -5.294 1.00 95.06 101 LEU A CA 1
ATOM 798 C C . LEU A 1 101 ? -1.962 -7.402 -4.647 1.00 95.06 101 LEU A C 1
ATOM 800 O O . LEU A 1 101 ? -2.129 -7.537 -3.434 1.00 95.06 101 LEU A O 1
ATOM 804 N N . ALA A 1 102 ? -1.557 -8.404 -5.432 1.00 96.31 102 ALA A N 1
ATOM 805 C CA . ALA A 1 102 ? -1.252 -9.740 -4.924 1.00 96.31 102 ALA A CA 1
ATOM 806 C C . ALA A 1 102 ? -0.100 -9.738 -3.901 1.00 96.31 102 ALA A C 1
ATOM 808 O O . ALA A 1 102 ? -0.072 -10.590 -3.017 1.00 96.31 102 ALA A O 1
ATOM 809 N N . TRP A 1 103 ? 0.820 -8.774 -3.993 1.00 96.62 103 TRP A N 1
ATOM 810 C CA . TRP A 1 103 ? 1.927 -8.581 -3.054 1.00 96.62 103 TRP A CA 1
ATOM 811 C C . TRP A 1 103 ? 1.544 -7.752 -1.815 1.00 96.62 103 TRP A C 1
ATOM 813 O O . TRP A 1 103 ? 1.888 -8.093 -0.677 1.00 96.62 103 TRP A O 1
ATOM 823 N N . ASP A 1 104 ? 0.805 -6.661 -2.012 1.00 94.94 104 ASP A N 1
ATOM 824 C CA . ASP A 1 104 ? 0.490 -5.700 -0.956 1.00 94.94 104 ASP A CA 1
ATOM 825 C C . ASP A 1 104 ? -0.639 -6.194 -0.039 1.00 94.94 104 ASP A C 1
ATOM 827 O O . ASP A 1 104 ? -0.587 -5.940 1.168 1.00 94.94 104 ASP A O 1
ATOM 831 N N . ILE A 1 105 ? -1.619 -6.954 -0.553 1.00 93.75 105 ILE A N 1
ATOM 832 C CA . ILE A 1 105 ? -2.714 -7.501 0.266 1.00 93.75 105 ILE A CA 1
ATOM 833 C C . ILE A 1 105 ? -2.164 -8.405 1.384 1.00 93.75 105 ILE A C 1
ATOM 835 O O . ILE A 1 105 ? -2.420 -8.087 2.550 1.00 93.75 105 ILE A O 1
ATOM 839 N N . PRO A 1 106 ? -1.357 -9.455 1.116 1.00 93.00 106 PRO A N 1
ATOM 840 C CA . PRO A 1 106 ? -0.764 -10.265 2.178 1.00 93.00 106 PRO A CA 1
ATOM 841 C C . PRO A 1 106 ? 0.080 -9.439 3.145 1.00 93.00 106 PRO A C 1
ATOM 843 O O . PRO A 1 106 ? -0.045 -9.609 4.355 1.00 93.00 106 PRO A O 1
ATOM 846 N N . THR A 1 107 ? 0.883 -8.497 2.639 1.00 92.62 107 THR A N 1
ATOM 847 C CA . THR A 1 107 ? 1.692 -7.602 3.483 1.00 92.62 107 THR A CA 1
ATOM 848 C C . THR A 1 107 ? 0.814 -6.828 4.469 1.00 92.62 107 THR A C 1
ATOM 850 O O . THR A 1 107 ? 1.127 -6.748 5.659 1.00 92.62 107 THR A O 1
ATOM 853 N N . SER A 1 108 ? -0.307 -6.283 3.988 1.00 89.69 108 SER A N 1
ATOM 854 C CA . SER A 1 108 ? -1.256 -5.549 4.822 1.00 89.69 108 SER A CA 1
ATOM 855 C C . SER A 1 108 ? -1.912 -6.455 5.867 1.00 89.69 108 SER A C 1
ATOM 857 O O . SER A 1 108 ? -1.934 -6.086 7.036 1.00 89.69 108 SER A O 1
ATOM 859 N N . MET A 1 109 ? -2.336 -7.668 5.492 1.00 88.88 109 MET A N 1
ATOM 860 C CA . MET A 1 109 ? -2.954 -8.640 6.404 1.00 88.88 109 MET A CA 1
ATOM 861 C C . MET A 1 109 ? -1.979 -9.127 7.482 1.00 88.88 109 MET A C 1
ATOM 863 O O . MET A 1 109 ? -2.351 -9.288 8.644 1.00 88.88 109 MET A O 1
ATOM 867 N N . LEU A 1 110 ? -0.714 -9.340 7.110 1.00 87.38 110 LEU A N 1
ATOM 868 C CA . LEU A 1 110 ? 0.361 -9.686 8.039 1.00 87.38 110 LEU A CA 1
ATOM 869 C C . LEU A 1 110 ? 0.651 -8.540 9.009 1.00 87.38 110 LEU A C 1
ATOM 871 O O . LEU A 1 110 ? 0.979 -8.788 10.168 1.00 87.38 110 LEU A O 1
ATOM 875 N N . GLY A 1 111 ? 0.485 -7.294 8.562 1.00 83.25 111 GLY A N 1
ATOM 876 C CA . GLY A 1 111 ? 0.517 -6.120 9.422 1.00 83.25 111 GLY A CA 1
ATOM 877 C C . GLY A 1 111 ? -0.592 -6.148 10.478 1.00 83.25 111 GLY A C 1
ATOM 878 O O . GLY A 1 111 ? -0.294 -5.970 11.664 1.00 83.25 111 GLY A O 1
ATOM 879 N N . THR A 1 112 ? -1.850 -6.376 10.073 1.00 82.19 112 THR A N 1
ATOM 880 C CA . THR A 1 112 ? -3.080 -6.291 10.895 1.00 82.19 112 THR A CA 1
ATOM 881 C C . THR A 1 112 ? -3.483 -7.648 11.463 1.00 82.19 112 THR A C 1
ATOM 883 O O . THR A 1 112 ? -4.614 -8.111 11.314 1.00 82.19 112 THR A O 1
ATOM 886 N N . CYS A 1 113 ? -2.589 -8.300 12.204 1.00 84.12 113 CYS A N 1
ATOM 887 C CA . CYS A 1 113 ? -2.994 -9.494 12.940 1.00 84.12 113 CYS A CA 1
ATOM 888 C C . CYS A 1 113 ? -4.081 -9.135 13.976 1.00 84.12 113 CYS A C 1
ATOM 890 O O . CYS A 1 113 ? -3.781 -8.534 15.010 1.00 84.12 113 CYS A O 1
ATOM 892 N N . ALA A 1 114 ? -5.335 -9.529 13.723 1.00 85.31 114 ALA A N 1
ATOM 893 C CA . ALA A 1 114 ? -6.461 -9.285 14.629 1.00 85.31 114 ALA A CA 1
ATOM 894 C C . ALA A 1 114 ? -6.192 -9.850 16.035 1.00 85.31 114 ALA A C 1
ATOM 896 O O . ALA A 1 114 ? -6.492 -9.204 17.037 1.00 85.31 114 ALA A O 1
ATOM 897 N N . CYS A 1 115 ? -5.518 -11.003 16.121 1.00 86.50 115 CYS A N 1
ATOM 898 C CA . CYS A 1 115 ? -5.113 -11.616 17.388 1.00 86.50 115 CYS A CA 1
ATOM 899 C C . CYS A 1 115 ? -4.162 -10.728 18.204 1.00 86.50 115 CYS A C 1
ATOM 901 O O . CYS A 1 115 ? -4.240 -10.709 19.428 1.00 86.50 115 CYS A O 1
ATOM 903 N N . ALA A 1 116 ? -3.293 -9.945 17.558 1.00 86.44 116 ALA A N 1
ATOM 904 C CA . ALA A 1 116 ? -2.370 -9.050 18.261 1.00 86.44 116 ALA A CA 1
ATOM 905 C C . ALA A 1 116 ? -3.078 -7.869 18.958 1.00 86.44 116 ALA A C 1
ATOM 907 O O . ALA A 1 116 ? -2.469 -7.211 19.807 1.00 86.44 116 ALA A O 1
ATOM 908 N N . ASN A 1 117 ? -4.346 -7.614 18.608 1.00 84.69 117 ASN A N 1
ATOM 909 C CA . ASN A 1 117 ? -5.195 -6.567 19.180 1.00 84.69 117 ASN A CA 1
ATOM 910 C C . ASN A 1 117 ? -6.446 -7.125 19.889 1.00 84.69 117 ASN A C 1
ATOM 912 O O . ASN A 1 117 ? -7.259 -6.355 20.399 1.00 84.69 117 ASN A O 1
ATOM 916 N N . ALA A 1 118 ? -6.614 -8.449 19.941 1.00 87.19 118 ALA A N 1
ATOM 917 C CA . ALA A 1 118 ? -7.791 -9.078 20.524 1.00 87.19 118 ALA A CA 1
ATOM 918 C C . ALA A 1 118 ? -7.749 -9.010 22.057 1.00 87.19 118 ALA A C 1
ATOM 920 O O . ALA A 1 118 ? -6.865 -9.580 22.697 1.00 87.19 118 ALA A O 1
ATOM 921 N N . LYS A 1 119 ? -8.751 -8.362 22.663 1.00 85.19 119 LYS A N 1
ATOM 922 C CA . LYS A 1 119 ? -8.875 -8.243 24.128 1.00 85.19 119 LYS A CA 1
ATOM 923 C C . LYS A 1 119 ? -9.180 -9.570 24.829 1.00 85.19 119 LYS A C 1
ATOM 925 O O . LYS A 1 119 ? -8.928 -9.698 26.021 1.00 85.19 119 LYS A O 1
ATOM 930 N N . CYS A 1 120 ? -9.723 -10.545 24.101 1.00 90.38 120 CYS A N 1
ATOM 931 C CA . CYS A 1 120 ? -10.072 -11.859 24.637 1.00 90.38 120 CYS A CA 1
ATOM 932 C C . CYS A 1 120 ? -8.867 -12.799 24.807 1.00 90.38 120 CYS A C 1
ATOM 934 O O . CYS A 1 120 ? -9.005 -13.841 25.445 1.00 90.38 120 CYS A O 1
ATOM 936 N N . LEU A 1 121 ? -7.695 -12.463 24.252 1.00 92.88 121 LEU A N 1
ATOM 937 C CA . LEU A 1 121 ? -6.516 -13.323 24.325 1.00 92.88 121 LEU A CA 1
ATOM 938 C C . LEU A 1 121 ? -5.638 -12.989 25.541 1.00 92.88 121 LEU A C 1
ATOM 940 O O . LEU A 1 121 ? -5.455 -11.815 25.874 1.00 92.88 121 LEU A O 1
ATOM 944 N N . PRO A 1 122 ? -5.015 -13.998 26.185 1.00 96.12 122 PRO A N 1
ATOM 945 C CA . PRO A 1 122 ? -4.008 -13.760 27.210 1.00 96.12 122 PRO A CA 1
ATOM 946 C C . PRO A 1 122 ? -2.872 -12.883 26.677 1.00 96.12 122 PRO A C 1
ATOM 948 O O . PRO A 1 122 ? -2.382 -13.099 25.567 1.00 96.12 122 PRO A O 1
ATOM 951 N N . ARG A 1 123 ? -2.382 -11.946 27.499 1.00 93.75 123 ARG A N 1
ATOM 952 C CA . ARG A 1 123 ? -1.348 -10.967 27.109 1.00 93.75 123 ARG A CA 1
ATOM 953 C C . ARG A 1 123 ? -0.127 -11.598 26.431 1.00 93.75 123 ARG A C 1
ATOM 955 O O . ARG A 1 123 ? 0.321 -11.104 25.407 1.00 93.75 123 ARG A O 1
ATOM 962 N N . ARG A 1 124 ? 0.355 -12.736 26.947 1.00 96.50 124 ARG A N 1
ATOM 963 C CA . ARG A 1 124 ? 1.498 -13.470 26.367 1.00 96.50 124 ARG A CA 1
ATOM 964 C C . ARG A 1 124 ? 1.239 -13.938 24.933 1.00 96.50 124 ARG A C 1
ATOM 966 O O . ARG A 1 124 ? 2.150 -13.904 24.114 1.00 96.50 124 ARG A O 1
ATOM 973 N N . LEU A 1 125 ? 0.014 -14.367 24.632 1.00 95.00 125 LEU A N 1
ATOM 974 C CA . LEU A 1 125 ? -0.365 -14.812 23.295 1.00 95.00 125 LEU A CA 1
ATOM 975 C C . LEU A 1 125 ? -0.508 -13.618 22.343 1.00 95.00 125 LEU A C 1
ATOM 977 O O . LEU A 1 125 ? 0.002 -13.674 21.230 1.00 95.00 125 LEU A O 1
ATOM 981 N N . ALA A 1 126 ? -1.106 -12.513 22.798 1.00 92.44 126 ALA A N 1
ATOM 982 C CA . ALA A 1 126 ? -1.171 -11.275 22.019 1.00 92.44 126 ALA A CA 1
ATOM 983 C C . ALA A 1 126 ? 0.234 -10.723 21.692 1.00 92.44 126 ALA A C 1
ATOM 985 O O . ALA A 1 126 ? 0.504 -10.349 20.548 1.00 92.44 126 ALA A O 1
ATOM 986 N N . ASP A 1 127 ? 1.155 -10.738 22.663 1.00 92.44 127 ASP A N 1
ATOM 987 C CA . ASP A 1 127 ? 2.553 -10.327 22.478 1.00 92.44 127 ASP A CA 1
ATOM 988 C C . ASP A 1 127 ? 3.299 -11.262 21.506 1.00 92.44 127 ASP A C 1
ATOM 990 O O . ASP A 1 127 ? 4.048 -10.796 20.638 1.00 92.44 127 ASP A O 1
ATOM 994 N N . ALA A 1 128 ? 3.048 -12.575 21.580 1.00 94.69 128 ALA A N 1
ATOM 995 C CA . ALA A 1 128 ? 3.576 -13.542 20.619 1.00 94.69 128 ALA A CA 1
ATOM 996 C C . ALA A 1 128 ? 3.049 -13.272 19.198 1.00 94.69 128 ALA A C 1
ATOM 998 O O . ALA A 1 128 ? 3.844 -13.199 18.264 1.00 94.69 128 ALA A O 1
ATOM 999 N N . CYS A 1 129 ? 1.745 -13.020 19.026 1.00 93.06 129 CYS A N 1
ATOM 1000 C CA . CYS A 1 129 ? 1.151 -12.647 17.736 1.00 93.06 129 CYS A CA 1
ATOM 1001 C C . CYS A 1 129 ? 1.728 -11.332 17.187 1.00 93.06 129 CYS A C 1
ATOM 1003 O O . CYS A 1 129 ? 1.990 -11.211 15.989 1.00 93.06 129 CYS A O 1
ATOM 1005 N N . ARG A 1 130 ? 1.970 -10.338 18.050 1.00 90.81 130 ARG A N 1
ATOM 1006 C CA . ARG A 1 130 ? 2.601 -9.064 17.669 1.00 90.81 130 ARG A CA 1
ATOM 1007 C C . ARG A 1 130 ? 4.047 -9.243 17.209 1.00 90.81 130 ARG A C 1
ATOM 1009 O O . ARG A 1 130 ? 4.491 -8.536 16.300 1.00 90.81 130 ARG A O 1
ATOM 1016 N N . THR A 1 131 ? 4.771 -10.159 17.843 1.00 92.81 131 THR A N 1
ATOM 1017 C CA . THR A 1 131 ? 6.152 -10.498 17.486 1.00 92.81 131 THR A CA 1
ATOM 1018 C C . THR A 1 131 ? 6.186 -11.280 16.179 1.00 92.81 131 THR A C 1
ATOM 1020 O O . THR A 1 131 ? 6.917 -10.905 15.268 1.00 92.81 131 THR A O 1
ATOM 1023 N N . ALA A 1 132 ? 5.334 -12.297 16.038 1.00 93.69 132 ALA A N 1
ATOM 1024 C CA . ALA A 1 132 ? 5.203 -13.073 14.811 1.00 93.69 132 ALA A CA 1
ATOM 1025 C C . ALA A 1 132 ? 4.833 -12.185 13.614 1.00 93.69 132 ALA A C 1
ATOM 1027 O O . ALA A 1 132 ? 5.481 -12.272 12.577 1.00 93.69 132 ALA A O 1
ATOM 1028 N N . SER A 1 133 ? 3.867 -11.269 13.768 1.00 92.25 133 SER A N 1
ATOM 1029 C CA . SER A 1 133 ? 3.517 -10.321 12.700 1.00 92.25 133 SER A CA 1
ATOM 1030 C C . SER A 1 133 ? 4.687 -9.422 12.312 1.00 92.25 133 SER A C 1
ATOM 1032 O O . SER A 1 133 ? 4.901 -9.177 11.130 1.00 92.25 133 SER A O 1
ATOM 1034 N N . LEU A 1 134 ? 5.485 -8.965 13.285 1.00 91.19 134 LEU A N 1
ATOM 1035 C CA . LEU A 1 134 ? 6.677 -8.169 12.996 1.00 91.19 134 LEU A CA 1
ATOM 1036 C C . LEU A 1 134 ? 7.704 -8.963 12.192 1.00 91.19 134 LEU A C 1
ATOM 1038 O O . LEU A 1 134 ? 8.230 -8.450 11.213 1.00 91.19 134 LEU A O 1
ATOM 1042 N N . VAL A 1 135 ? 7.981 -10.201 12.605 1.00 94.12 135 VAL A N 1
ATOM 1043 C CA . VAL A 1 135 ? 8.925 -11.083 11.911 1.00 94.12 135 VAL A CA 1
ATOM 1044 C C . VAL A 1 135 ? 8.452 -11.341 10.485 1.00 94.12 135 VAL A C 1
ATOM 1046 O O . VAL A 1 135 ? 9.236 -11.174 9.560 1.00 94.12 135 VAL A O 1
ATOM 1049 N N . LEU A 1 136 ? 7.171 -11.662 10.289 1.00 94.06 136 LEU A N 1
ATOM 1050 C CA . LEU A 1 136 ? 6.609 -11.917 8.962 1.00 94.06 136 LEU A CA 1
ATOM 1051 C C . LEU A 1 136 ? 6.677 -10.682 8.056 1.00 94.06 136 LEU A C 1
ATOM 1053 O O . LEU A 1 136 ? 7.114 -10.804 6.915 1.00 94.06 136 LEU A O 1
ATOM 1057 N N . VAL A 1 137 ? 6.326 -9.493 8.560 1.00 93.44 137 VAL A N 1
ATOM 1058 C CA . VAL A 1 137 ? 6.466 -8.234 7.803 1.00 93.44 137 VAL A CA 1
ATOM 1059 C C . VAL A 1 137 ? 7.933 -7.957 7.459 1.00 93.44 137 VAL A C 1
ATOM 1061 O O . VAL A 1 137 ? 8.226 -7.568 6.331 1.00 93.44 137 VAL A O 1
ATOM 1064 N N . SER A 1 138 ? 8.865 -8.202 8.384 1.00 94.31 138 SER A N 1
ATOM 1065 C CA . SER A 1 138 ? 10.304 -8.052 8.128 1.00 94.31 138 SER A CA 1
ATOM 1066 C C . SER A 1 138 ? 10.814 -9.045 7.083 1.00 94.31 138 SER A C 1
ATOM 1068 O O . SER A 1 138 ? 11.549 -8.652 6.184 1.00 94.31 138 SER A O 1
ATOM 1070 N N . CYS A 1 139 ? 10.404 -10.315 7.145 1.00 95.75 139 CYS A N 1
ATOM 1071 C CA . CYS A 1 139 ? 10.730 -11.310 6.122 1.00 95.75 139 CYS A CA 1
ATOM 1072 C C . CYS A 1 139 ? 10.186 -10.892 4.753 1.00 95.75 139 CYS A C 1
ATOM 1074 O O . CYS A 1 139 ? 10.895 -10.994 3.755 1.00 95.75 139 CYS A O 1
ATOM 1076 N N . HIS A 1 140 ? 8.955 -10.380 4.713 1.00 95.88 140 HIS A N 1
ATOM 1077 C CA . HIS A 1 140 ? 8.341 -9.896 3.485 1.00 95.88 140 HIS A CA 1
ATOM 1078 C C . HIS A 1 140 ? 9.098 -8.698 2.903 1.00 95.88 140 HIS A C 1
ATOM 1080 O O . HIS A 1 140 ? 9.405 -8.695 1.715 1.00 95.88 140 HIS A O 1
ATOM 1086 N N . LEU A 1 141 ? 9.507 -7.746 3.749 1.00 96.31 141 LEU A N 1
ATOM 1087 C CA . LEU A 1 141 ? 10.391 -6.651 3.353 1.00 96.31 141 LEU A CA 1
ATOM 1088 C C . LEU A 1 141 ? 11.724 -7.164 2.797 1.00 96.31 141 LEU A C 1
ATOM 1090 O O . LEU A 1 141 ? 12.163 -6.679 1.760 1.00 96.31 141 LEU A O 1
ATOM 1094 N N . CYS A 1 142 ? 12.361 -8.148 3.439 1.00 97.62 142 CYS A N 1
ATOM 1095 C CA . CYS A 1 142 ? 13.592 -8.743 2.915 1.00 97.62 142 CYS A CA 1
ATOM 1096 C C . CYS A 1 142 ? 13.378 -9.331 1.514 1.00 97.62 142 CYS A C 1
ATOM 1098 O O . CYS A 1 142 ? 14.214 -9.117 0.640 1.00 97.62 142 CYS A O 1
ATOM 1100 N N . MET A 1 143 ? 12.254 -10.014 1.269 1.00 97.44 143 MET A N 1
ATOM 1101 C CA . MET A 1 143 ? 11.914 -10.492 -0.076 1.00 97.44 143 MET A CA 1
ATOM 1102 C C . MET A 1 143 ? 11.706 -9.331 -1.058 1.00 97.44 143 MET A C 1
ATOM 1104 O O . MET A 1 143 ? 12.227 -9.382 -2.169 1.00 97.44 143 MET A O 1
ATOM 1108 N N . GLY A 1 144 ? 11.017 -8.261 -0.651 1.00 97.62 144 GLY A N 1
ATOM 1109 C CA . GLY A 1 144 ? 10.861 -7.050 -1.461 1.00 97.62 144 GLY A CA 1
ATOM 1110 C C . GLY A 1 144 ? 12.203 -6.420 -1.841 1.00 97.62 144 GLY A C 1
ATOM 1111 O O . GLY A 1 144 ? 12.411 -6.076 -3.001 1.00 97.62 144 GLY A O 1
ATOM 1112 N N . LEU A 1 145 ? 13.148 -6.336 -0.900 1.00 98.19 145 LEU A N 1
ATOM 1113 C CA . LEU A 1 145 ? 14.507 -5.845 -1.153 1.00 98.19 145 LEU A CA 1
ATOM 1114 C C . LEU A 1 145 ? 15.293 -6.765 -2.096 1.00 98.19 145 LEU A C 1
ATOM 1116 O O . LEU A 1 145 ? 16.030 -6.273 -2.947 1.00 98.19 145 LEU A O 1
ATOM 1120 N N . VAL A 1 146 ? 15.117 -8.087 -1.993 1.00 98.38 146 VAL A N 1
ATOM 1121 C CA . VAL A 1 146 ? 15.688 -9.035 -2.964 1.00 98.38 146 VAL A CA 1
ATOM 1122 C C . VAL A 1 146 ? 15.131 -8.763 -4.361 1.00 98.38 146 VAL A C 1
ATOM 1124 O O . VAL A 1 146 ? 15.911 -8.663 -5.303 1.00 98.38 146 VAL A O 1
ATOM 1127 N N . PHE A 1 147 ? 13.817 -8.566 -4.505 1.00 98.44 147 PHE A N 1
ATOM 1128 C CA . PHE A 1 147 ? 13.224 -8.181 -5.787 1.00 98.44 147 PHE A CA 1
ATOM 1129 C C . PHE A 1 147 ? 13.774 -6.853 -6.298 1.00 98.44 147 PHE A C 1
ATOM 1131 O O . PHE A 1 147 ? 14.132 -6.766 -7.467 1.00 98.44 147 PHE A O 1
ATOM 1138 N N . PHE A 1 148 ? 13.929 -5.847 -5.439 1.00 98.38 148 PHE A N 1
ATOM 1139 C CA . PHE A 1 148 ? 14.551 -4.582 -5.826 1.00 98.38 148 PHE A CA 1
ATOM 1140 C C . PHE A 1 148 ? 15.968 -4.782 -6.379 1.00 98.38 148 PHE A C 1
ATOM 1142 O O . PHE A 1 148 ? 16.278 -4.283 -7.458 1.00 98.38 148 PHE A O 1
ATOM 1149 N N . ILE A 1 149 ? 16.807 -5.569 -5.694 1.00 98.31 149 ILE A N 1
ATOM 1150 C CA . ILE A 1 149 ? 18.160 -5.907 -6.161 1.00 98.31 149 ILE A CA 1
ATOM 1151 C C . ILE A 1 149 ? 18.104 -6.638 -7.507 1.00 98.31 149 ILE A C 1
ATOM 1153 O O . ILE A 1 149 ? 18.887 -6.319 -8.399 1.00 98.31 149 ILE A O 1
ATOM 1157 N N . LEU A 1 150 ? 17.170 -7.578 -7.686 1.00 98.00 150 LEU A N 1
ATOM 1158 C CA . LEU A 1 150 ? 16.953 -8.246 -8.973 1.00 98.00 150 LEU A CA 1
ATOM 1159 C C . LEU A 1 150 ? 16.522 -7.258 -10.061 1.00 98.00 150 LEU A C 1
ATOM 1161 O O . LEU A 1 150 ? 16.998 -7.362 -11.184 1.00 98.00 150 LEU A O 1
ATOM 1165 N N . GLY A 1 151 ? 15.680 -6.276 -9.737 1.00 97.38 151 GLY A N 1
ATOM 1166 C CA . GLY A 1 151 ? 15.286 -5.202 -10.646 1.00 97.38 151 GLY A CA 1
ATOM 1167 C C . GLY A 1 151 ? 16.494 -4.380 -11.085 1.00 97.38 151 GLY A C 1
ATOM 1168 O O . GLY A 1 151 ? 16.728 -4.218 -12.277 1.00 97.38 151 GLY A O 1
ATOM 1169 N N . VAL A 1 152 ? 17.328 -3.950 -10.135 1.00 96.75 152 VAL A N 1
ATOM 1170 C CA . VAL A 1 152 ? 18.583 -3.241 -10.427 1.00 96.75 152 VAL A CA 1
ATOM 1171 C C . VAL A 1 152 ? 19.513 -4.106 -11.282 1.00 96.75 152 VAL A C 1
ATOM 1173 O O . VAL A 1 152 ? 20.092 -3.618 -12.251 1.00 96.75 152 VAL A O 1
ATOM 1176 N N . ALA A 1 153 ? 19.649 -5.395 -10.970 1.00 96.88 153 ALA A N 1
ATOM 1177 C CA . ALA A 1 153 ? 20.466 -6.316 -11.753 1.00 96.88 153 ALA A CA 1
ATOM 1178 C C . ALA A 1 153 ? 19.935 -6.482 -13.188 1.00 96.88 153 ALA A C 1
ATOM 1180 O O . ALA A 1 153 ? 20.732 -6.475 -14.121 1.00 96.88 153 ALA A O 1
ATOM 1181 N N . LEU A 1 154 ? 18.613 -6.573 -13.376 1.00 96.25 154 LEU A N 1
ATOM 1182 C CA . LEU A 1 154 ? 17.972 -6.646 -14.693 1.00 96.25 154 LEU A CA 1
ATOM 1183 C C . LEU A 1 154 ? 18.260 -5.398 -15.530 1.00 96.25 154 LEU A C 1
ATOM 1185 O O . LEU A 1 154 ? 18.690 -5.533 -16.673 1.00 96.25 154 LEU A O 1
ATOM 1189 N N . VAL A 1 155 ? 18.100 -4.204 -14.948 1.00 94.81 155 VAL A N 1
ATOM 1190 C CA . VAL A 1 155 ? 18.413 -2.932 -15.625 1.00 94.81 155 VAL A CA 1
ATOM 1191 C C . VAL A 1 155 ? 19.868 -2.899 -16.092 1.00 94.81 155 VAL A C 1
ATOM 1193 O O . VAL A 1 155 ? 20.143 -2.529 -17.227 1.00 94.81 155 VAL A O 1
ATOM 1196 N N . ASN A 1 156 ? 20.803 -3.340 -15.249 1.00 93.88 156 ASN A N 1
ATOM 1197 C CA . ASN A 1 156 ? 22.227 -3.341 -15.590 1.00 93.88 156 ASN A CA 1
ATOM 1198 C C . ASN A 1 156 ? 22.630 -4.459 -16.571 1.00 93.88 156 ASN A C 1
ATOM 1200 O O . ASN A 1 156 ? 23.639 -4.333 -17.265 1.00 93.88 156 ASN A O 1
ATOM 1204 N N . ALA A 1 157 ? 21.886 -5.566 -16.622 1.00 94.94 157 ALA A N 1
ATOM 1205 C CA . ALA A 1 157 ? 22.192 -6.699 -17.494 1.00 94.94 157 ALA A CA 1
ATOM 1206 C C . ALA A 1 157 ? 21.755 -6.467 -18.950 1.00 94.94 157 ALA A C 1
ATOM 1208 O O . ALA A 1 157 ? 22.352 -7.031 -19.873 1.00 94.94 157 ALA A O 1
ATOM 1209 N N . VAL A 1 158 ? 20.725 -5.649 -19.174 1.00 93.25 158 VAL A N 1
ATOM 1210 C CA . VAL A 1 158 ? 20.204 -5.368 -20.514 1.00 93.25 158 VAL A CA 1
ATOM 1211 C C . VAL A 1 158 ? 21.024 -4.264 -21.175 1.00 93.25 158 VAL A C 1
ATOM 1213 O O . VAL A 1 158 ? 20.969 -3.095 -20.803 1.00 93.25 158 VAL A O 1
ATOM 1216 N N . ARG A 1 159 ? 21.806 -4.643 -22.193 1.00 81.81 159 ARG A N 1
ATOM 1217 C CA . ARG A 1 159 ? 22.591 -3.690 -22.987 1.00 81.81 159 ARG A CA 1
ATOM 1218 C C . ARG A 1 159 ? 21.659 -2.680 -23.658 1.00 81.81 159 ARG A C 1
ATOM 1220 O O . ARG A 1 159 ? 20.806 -3.075 -24.445 1.00 81.81 159 ARG A O 1
ATOM 1227 N N . GLY A 1 160 ? 21.878 -1.396 -23.384 1.00 83.62 160 GLY A N 1
ATOM 1228 C CA . GLY A 1 160 ? 21.100 -0.297 -23.961 1.00 83.62 160 GLY A CA 1
ATOM 1229 C C . GLY A 1 160 ? 19.908 0.157 -23.120 1.00 83.62 160 GLY A C 1
ATOM 1230 O O . GLY A 1 160 ? 19.237 1.096 -23.525 1.00 83.62 160 GLY A O 1
ATOM 1231 N N . ALA A 1 161 ? 19.653 -0.454 -21.957 1.00 85.31 161 ALA A N 1
ATOM 1232 C CA . ALA A 1 161 ? 18.727 0.129 -20.994 1.00 85.31 161 ALA A CA 1
ATOM 1233 C C . ALA A 1 161 ? 19.359 1.390 -20.387 1.00 85.31 161 ALA A C 1
ATOM 1235 O O . ALA A 1 161 ? 20.426 1.319 -19.776 1.00 85.31 161 ALA A O 1
ATOM 1236 N N . GLU A 1 162 ? 18.709 2.540 -20.557 1.00 92.50 162 GLU A N 1
ATOM 1237 C CA . GLU A 1 162 ? 19.086 3.780 -19.880 1.00 92.50 162 GLU A CA 1
ATOM 1238 C C . GLU A 1 162 ? 18.454 3.780 -18.478 1.00 92.50 162 GLU A C 1
ATOM 1240 O O . GLU A 1 162 ? 17.224 3.826 -18.367 1.00 92.50 162 GLU A O 1
ATOM 1245 N N . PRO A 1 163 ? 19.247 3.709 -17.388 1.00 93.12 163 PRO A N 1
ATOM 1246 C CA . PRO A 1 163 ? 18.699 3.620 -16.033 1.00 93.12 163 PRO A CA 1
ATOM 1247 C C . PRO A 1 163 ? 17.763 4.784 -15.689 1.00 93.12 163 PRO A C 1
ATOM 1249 O O . PRO A 1 163 ? 16.770 4.585 -14.990 1.00 93.12 163 PRO A O 1
ATOM 1252 N N . ASP A 1 164 ? 18.049 5.973 -16.222 1.00 94.12 164 ASP A N 1
ATOM 1253 C CA . ASP A 1 164 ? 17.269 7.188 -15.985 1.00 94.12 164 ASP A CA 1
ATOM 1254 C C . ASP A 1 164 ? 15.834 7.064 -16.512 1.00 94.12 164 ASP A C 1
ATOM 1256 O O . ASP A 1 164 ? 14.894 7.466 -15.824 1.00 94.12 164 ASP A O 1
ATOM 1260 N N . HIS A 1 165 ? 15.644 6.433 -17.676 1.00 92.44 165 HIS A N 1
ATOM 1261 C CA . HIS A 1 165 ? 14.317 6.195 -18.244 1.00 92.44 165 HIS A CA 1
ATOM 1262 C C . HIS A 1 165 ? 13.487 5.264 -17.351 1.00 92.44 165 HIS A C 1
ATOM 1264 O O . HIS A 1 165 ? 12.325 5.528 -17.063 1.00 92.44 165 HIS A O 1
ATOM 1270 N N . ILE A 1 166 ? 14.101 4.198 -16.830 1.00 93.06 166 ILE A N 1
ATOM 1271 C CA . ILE A 1 166 ? 13.409 3.224 -15.971 1.00 93.06 166 ILE A CA 1
ATOM 1272 C C . ILE A 1 166 ? 13.049 3.837 -14.617 1.00 93.06 166 ILE A C 1
ATOM 1274 O O . ILE A 1 166 ? 11.970 3.580 -14.079 1.00 93.06 166 ILE A O 1
ATOM 1278 N N . VAL A 1 167 ? 13.934 4.665 -14.054 1.00 95.50 167 VAL A N 1
ATOM 1279 C CA . VAL A 1 167 ? 13.638 5.409 -12.824 1.00 95.50 167 VAL A CA 1
ATOM 1280 C C . VAL A 1 167 ? 12.494 6.395 -13.057 1.00 95.50 167 VAL A C 1
ATOM 1282 O O . VAL A 1 167 ? 11.607 6.488 -12.207 1.00 95.50 167 VAL A O 1
ATOM 1285 N N . HIS A 1 168 ? 12.478 7.089 -14.197 1.00 95.31 168 HIS A N 1
ATOM 1286 C CA . HIS A 1 168 ? 11.382 7.980 -14.570 1.00 95.31 168 HIS A CA 1
ATOM 1287 C C . HIS A 1 168 ? 10.048 7.223 -14.670 1.00 95.31 168 HIS A C 1
ATOM 1289 O O . HIS A 1 168 ? 9.104 7.576 -13.962 1.00 95.31 168 HIS A O 1
ATOM 1295 N N . ASP A 1 169 ? 9.998 6.132 -15.442 1.00 93.44 169 ASP A N 1
ATOM 1296 C CA . ASP A 1 169 ? 8.810 5.277 -15.591 1.00 93.44 169 ASP A CA 1
ATOM 1297 C C . ASP A 1 169 ? 8.318 4.749 -14.235 1.00 93.44 169 ASP A C 1
ATOM 1299 O O . ASP A 1 169 ? 7.117 4.712 -13.941 1.00 93.44 169 ASP A O 1
ATOM 1303 N N . PHE A 1 170 ? 9.249 4.365 -13.359 1.00 96.69 170 PHE A N 1
ATOM 1304 C CA . PHE A 1 170 ? 8.927 3.937 -12.005 1.00 96.69 170 PHE A CA 1
ATOM 1305 C C . PHE A 1 170 ? 8.265 5.057 -11.195 1.00 96.69 170 PHE A C 1
ATOM 1307 O O . PHE A 1 170 ? 7.210 4.835 -10.595 1.00 96.69 170 PHE A O 1
ATOM 1314 N N . VAL A 1 171 ? 8.848 6.257 -11.181 1.00 97.06 171 VAL A N 1
ATOM 1315 C CA . VAL A 1 171 ? 8.296 7.401 -10.443 1.00 97.06 171 VAL A CA 1
ATOM 1316 C C . VAL A 1 171 ? 6.922 7.784 -10.989 1.00 97.06 171 VAL A C 1
ATOM 1318 O O . VAL A 1 171 ? 5.975 7.911 -10.211 1.00 97.06 171 VAL A O 1
ATOM 1321 N N . GLU A 1 172 ? 6.784 7.905 -12.307 1.00 95.50 172 GLU A N 1
ATOM 1322 C CA . GLU A 1 172 ? 5.526 8.256 -12.966 1.00 95.50 172 GLU A CA 1
ATOM 1323 C C . GLU A 1 172 ? 4.425 7.229 -12.671 1.00 95.50 172 GLU A C 1
ATOM 1325 O O . GLU A 1 172 ? 3.317 7.597 -12.256 1.00 95.50 172 GLU A O 1
ATOM 1330 N N . SER A 1 173 ? 4.741 5.933 -12.788 1.00 94.25 173 SER A N 1
ATOM 1331 C CA . SER A 1 173 ? 3.790 4.859 -12.483 1.00 94.25 173 SER A CA 1
ATOM 1332 C C . SER A 1 173 ? 3.306 4.921 -11.031 1.00 94.25 173 SER A C 1
ATOM 1334 O O . SER A 1 173 ? 2.124 4.695 -10.756 1.00 94.25 173 SER A O 1
ATOM 1336 N N . LYS A 1 174 ? 4.178 5.293 -10.082 1.00 95.62 174 LYS A N 1
ATOM 1337 C CA . LYS A 1 174 ? 3.813 5.404 -8.664 1.00 95.62 174 LYS A CA 1
ATOM 1338 C C . LYS A 1 174 ? 3.027 6.646 -8.323 1.00 95.62 174 LYS A C 1
ATOM 1340 O O . LYS A 1 174 ? 2.062 6.540 -7.568 1.00 95.62 174 LYS A O 1
ATOM 1345 N N . LEU A 1 175 ? 3.381 7.791 -8.894 1.00 96.38 175 LEU A N 1
ATOM 1346 C CA . LEU A 1 175 ? 2.582 9.002 -8.743 1.00 96.38 175 LEU A CA 1
ATOM 1347 C C . LEU A 1 175 ? 1.164 8.778 -9.277 1.00 96.38 175 LEU A C 1
ATOM 1349 O O . LEU A 1 175 ? 0.193 9.098 -8.591 1.00 96.38 175 LEU A O 1
ATOM 1353 N N . THR A 1 176 ? 1.044 8.129 -10.436 1.00 94.94 176 THR A N 1
ATOM 1354 C CA . THR A 1 176 ? -0.250 7.779 -11.035 1.00 94.94 176 THR A CA 1
ATOM 1355 C C . THR A 1 176 ? -1.037 6.802 -10.162 1.00 94.94 176 THR A C 1
ATOM 1357 O O . THR A 1 176 ? -2.225 7.016 -9.910 1.00 94.94 176 THR A O 1
ATOM 1360 N N . ALA A 1 177 ? -0.392 5.756 -9.637 1.00 94.50 177 ALA A N 1
ATOM 1361 C CA . ALA A 1 177 ? -1.033 4.794 -8.740 1.00 94.50 177 ALA A CA 1
ATOM 1362 C C . ALA A 1 177 ? -1.529 5.450 -7.438 1.00 94.50 177 ALA A C 1
ATOM 1364 O O . ALA A 1 177 ? -2.650 5.196 -7.004 1.00 94.50 177 ALA A O 1
ATOM 1365 N N . PHE A 1 178 ? -0.736 6.335 -6.824 1.00 96.06 178 PHE A N 1
ATOM 1366 C CA . PHE A 1 178 ? -1.153 7.051 -5.615 1.00 96.06 178 PHE A CA 1
ATOM 1367 C C . PHE A 1 178 ? -2.281 8.047 -5.894 1.00 96.06 178 PHE A C 1
ATOM 1369 O O . PHE A 1 178 ? -3.251 8.098 -5.142 1.00 96.06 178 PHE A O 1
ATOM 1376 N N . ALA A 1 179 ? -2.215 8.789 -7.000 1.00 96.50 179 ALA A N 1
ATOM 1377 C CA . ALA A 1 179 ? -3.282 9.708 -7.382 1.00 96.50 179 ALA A CA 1
ATOM 1378 C C . ALA A 1 179 ? -4.604 8.971 -7.662 1.00 96.50 179 ALA A C 1
ATOM 1380 O O . ALA A 1 179 ? -5.658 9.386 -7.183 1.00 96.50 179 ALA A O 1
ATOM 1381 N N . SER A 1 180 ? -4.554 7.848 -8.386 1.00 95.19 180 SER A N 1
ATOM 1382 C CA . SER A 1 180 ? -5.735 7.038 -8.727 1.00 95.19 180 SER A CA 1
ATOM 1383 C C . SER A 1 180 ? -6.292 6.220 -7.552 1.00 95.19 180 SER A C 1
ATOM 1385 O O . SER A 1 180 ? -7.479 5.875 -7.540 1.00 95.19 180 SER A O 1
ATOM 1387 N N . ALA A 1 181 ? -5.491 5.967 -6.513 1.00 95.50 181 ALA A N 1
ATOM 1388 C CA . ALA A 1 181 ? -5.971 5.346 -5.282 1.00 95.50 181 ALA A CA 1
ATOM 1389 C C . ALA A 1 181 ? -6.978 6.236 -4.532 1.00 95.50 181 ALA A C 1
ATOM 1391 O O . ALA A 1 181 ? -7.910 5.711 -3.927 1.00 95.50 181 ALA A O 1
ATOM 1392 N N . VAL A 1 182 ? -6.850 7.568 -4.598 1.00 97.25 182 VAL A N 1
ATOM 1393 C CA . VAL A 1 182 ? -7.748 8.512 -3.903 1.00 97.25 182 VAL A CA 1
ATOM 1394 C C . VAL A 1 182 ? -9.220 8.369 -4.328 1.00 97.25 182 VAL A C 1
ATOM 1396 O O . VAL A 1 182 ? -10.053 8.133 -3.449 1.00 97.25 182 VAL A O 1
ATOM 1399 N N . PRO A 1 183 ? -9.594 8.463 -5.623 1.00 97.75 183 PRO A N 1
ATOM 1400 C CA . PRO A 1 183 ? -10.985 8.270 -6.035 1.00 97.75 183 PRO A CA 1
ATOM 1401 C C . PRO A 1 183 ? -11.476 6.843 -5.766 1.00 97.75 183 PRO A C 1
ATOM 1403 O O . PRO A 1 183 ? -12.626 6.659 -5.374 1.00 97.75 183 PRO A O 1
ATOM 1406 N N . THR A 1 184 ? -10.607 5.835 -5.891 1.00 95.75 184 THR A N 1
ATOM 1407 C CA . THR A 1 184 ? -10.949 4.444 -5.550 1.00 95.75 184 THR A CA 1
ATOM 1408 C C . THR A 1 184 ? -11.322 4.318 -4.070 1.00 95.75 184 THR A C 1
ATOM 1410 O O . THR A 1 184 ? -12.357 3.746 -3.727 1.00 95.75 184 THR A O 1
ATOM 1413 N N . MET A 1 185 ? -10.527 4.918 -3.181 1.00 97.06 185 MET A N 1
ATOM 1414 C CA . MET A 1 185 ? -10.801 4.950 -1.745 1.00 97.06 185 MET A CA 1
ATOM 1415 C C . MET A 1 185 ? -12.057 5.748 -1.402 1.00 97.06 185 MET A C 1
ATOM 1417 O O . MET A 1 185 ? -12.758 5.360 -0.475 1.00 97.06 185 MET A O 1
ATOM 1421 N N . LEU A 1 186 ? -12.382 6.810 -2.145 1.00 98.19 186 LEU A N 1
ATOM 1422 C CA . LEU A 1 186 ? -13.637 7.549 -1.969 1.00 98.19 186 LEU A CA 1
ATOM 1423 C C . LEU A 1 186 ? -14.857 6.665 -2.248 1.00 98.19 186 LEU A C 1
ATOM 1425 O O . LEU A 1 186 ? -15.810 6.676 -1.470 1.00 98.19 186 LEU A O 1
ATOM 1429 N N . VAL A 1 187 ? -14.814 5.875 -3.325 1.00 98.25 187 VAL A N 1
ATOM 1430 C CA . VAL A 1 187 ? -15.890 4.932 -3.664 1.00 98.25 187 VAL A CA 1
ATOM 1431 C C . VAL A 1 187 ? -16.029 3.860 -2.581 1.00 98.25 187 VAL A C 1
ATOM 1433 O O . VAL A 1 187 ? -17.134 3.637 -2.087 1.00 98.25 187 VAL A O 1
ATOM 1436 N N . ILE A 1 188 ? -14.919 3.242 -2.161 1.00 97.50 188 ILE A N 1
ATOM 1437 C CA . ILE A 1 188 ? -14.917 2.233 -1.087 1.00 97.50 188 ILE A CA 1
ATOM 1438 C C . ILE A 1 188 ? -15.479 2.829 0.210 1.00 97.50 188 ILE A C 1
ATOM 1440 O O . ILE A 1 188 ? -16.374 2.248 0.821 1.00 97.50 188 ILE A O 1
ATOM 1444 N N . PHE A 1 189 ? -15.006 4.012 0.603 1.00 98.00 189 PHE A N 1
ATOM 1445 C CA . PHE A 1 189 ? -15.470 4.729 1.787 1.00 98.00 189 PHE A CA 1
ATOM 1446 C C . PHE A 1 189 ? -16.977 5.005 1.746 1.00 98.00 189 PHE A C 1
ATOM 1448 O O . PHE A 1 189 ? -17.673 4.737 2.722 1.00 98.00 189 PHE A O 1
ATOM 1455 N N . ALA A 1 190 ? -17.497 5.507 0.621 1.00 98.44 190 ALA A N 1
ATOM 1456 C CA . ALA A 1 190 ? -18.917 5.814 0.478 1.00 98.44 190 ALA A CA 1
ATOM 1457 C C . ALA A 1 190 ? -19.795 4.564 0.650 1.00 98.44 190 ALA A C 1
ATOM 1459 O O . ALA A 1 190 ? -20.817 4.623 1.338 1.00 98.44 190 ALA A O 1
ATOM 1460 N N . ILE A 1 191 ? -19.371 3.429 0.079 1.00 98.31 191 ILE A N 1
ATOM 1461 C CA . ILE A 1 191 ? -20.056 2.138 0.226 1.00 98.31 191 ILE A CA 1
ATOM 1462 C C . ILE A 1 191 ? -20.031 1.687 1.691 1.00 98.31 191 ILE A C 1
ATOM 1464 O O . ILE A 1 191 ? -21.086 1.405 2.259 1.00 98.31 191 ILE A O 1
ATOM 1468 N N . LEU A 1 192 ? -18.850 1.666 2.320 1.00 97.69 192 LEU A N 1
ATOM 1469 C CA . LEU A 1 192 ? -18.695 1.247 3.716 1.00 97.69 192 LEU A CA 1
ATOM 1470 C C . LEU A 1 192 ? -19.536 2.111 4.661 1.00 97.69 192 LEU A C 1
ATOM 1472 O O . LEU A 1 192 ? -20.261 1.579 5.499 1.00 97.69 192 LEU A O 1
ATOM 1476 N N . ARG A 1 193 ? -19.515 3.436 4.478 1.00 97.50 193 ARG A N 1
ATOM 1477 C CA . ARG A 1 193 ? -20.276 4.375 5.309 1.00 97.50 193 ARG A CA 1
ATOM 1478 C C . ARG A 1 193 ? -21.774 4.142 5.165 1.00 97.50 193 ARG A C 1
ATOM 1480 O O . ARG A 1 193 ? -22.497 4.162 6.156 1.00 97.50 193 ARG A O 1
ATOM 1487 N N . HIS A 1 194 ? -22.249 3.911 3.942 1.00 97.50 194 HIS A N 1
ATOM 1488 C CA . HIS A 1 194 ? -23.654 3.598 3.705 1.00 97.50 194 HIS A CA 1
ATOM 1489 C C . HIS A 1 194 ? -24.081 2.318 4.434 1.00 97.50 194 HIS A C 1
ATOM 1491 O O . HIS A 1 194 ? -25.114 2.310 5.104 1.00 97.50 194 HIS A O 1
ATOM 1497 N N . CYS A 1 195 ? -23.269 1.260 4.356 1.00 97.38 195 CYS A N 1
ATOM 1498 C CA . CYS A 1 195 ? -23.523 0.010 5.067 1.00 97.38 195 CYS A CA 1
ATOM 1499 C C . CYS A 1 195 ? -23.535 0.195 6.594 1.00 97.38 195 CYS A C 1
ATOM 1501 O O . CYS A 1 195 ? -24.421 -0.344 7.256 1.00 97.38 195 CYS A O 1
ATOM 1503 N N . GLU A 1 196 ? -22.601 0.972 7.151 1.00 96.44 196 GLU A N 1
ATOM 1504 C CA . GLU A 1 196 ? -22.550 1.265 8.591 1.00 96.44 196 GLU A CA 1
ATOM 1505 C C . GLU A 1 196 ? -23.802 2.005 9.074 1.00 96.44 196 GLU A C 1
ATOM 1507 O O . GLU A 1 196 ? -24.437 1.558 10.029 1.00 96.44 196 GLU A O 1
ATOM 1512 N N . MET A 1 197 ? -24.221 3.064 8.371 1.00 95.00 197 MET A N 1
ATOM 1513 C CA . MET A 1 197 ? -25.430 3.820 8.726 1.00 95.00 197 MET A CA 1
ATOM 1514 C C . MET A 1 197 ? -26.696 2.950 8.664 1.00 95.00 197 MET A C 1
ATOM 1516 O O . MET A 1 197 ? -27.578 3.064 9.515 1.00 95.00 197 MET A O 1
ATOM 1520 N N . GLN A 1 198 ? -26.797 2.047 7.680 1.00 96.94 198 GLN A N 1
ATOM 1521 C CA . GLN A 1 198 ? -27.920 1.107 7.604 1.00 96.94 198 GLN A CA 1
ATOM 1522 C C . GLN A 1 198 ? -27.929 0.101 8.761 1.00 96.94 198 GLN A C 1
ATOM 1524 O O . GLN A 1 198 ? -29.002 -0.265 9.243 1.00 96.94 198 GLN A O 1
ATOM 1529 N N . ALA A 1 199 ? -26.758 -0.377 9.186 1.00 95.94 199 ALA A N 1
ATOM 1530 C CA . ALA A 1 199 ? -26.645 -1.297 10.311 1.00 95.94 199 ALA A CA 1
ATOM 1531 C C . ALA A 1 199 ? -27.053 -0.621 11.631 1.00 95.94 199 ALA A C 1
ATOM 1533 O O . ALA A 1 199 ? -27.790 -1.213 12.418 1.00 95.94 199 ALA A O 1
ATOM 1534 N N . GLU A 1 200 ? -26.648 0.633 11.836 1.00 93.88 200 GLU A N 1
ATOM 1535 C CA . GLU A 1 200 ? -27.019 1.427 13.012 1.00 93.88 200 GLU A CA 1
ATOM 1536 C C . GLU A 1 200 ? -28.521 1.705 13.069 1.00 93.88 200 GLU A C 1
ATOM 1538 O O . GLU A 1 200 ? -29.147 1.444 14.095 1.00 93.88 200 GLU A O 1
ATOM 1543 N N . ALA A 1 201 ? -29.126 2.129 11.956 1.00 95.00 201 ALA A N 1
ATOM 1544 C CA . ALA A 1 201 ? -30.568 2.369 11.887 1.00 95.00 201 ALA A CA 1
ATOM 1545 C C . ALA A 1 201 ? -31.390 1.116 12.240 1.00 95.00 201 ALA A C 1
ATOM 1547 O O . ALA A 1 201 ? -32.411 1.216 12.915 1.00 95.00 201 ALA A O 1
ATOM 1548 N N . LYS A 1 202 ? -30.927 -0.074 11.833 1.00 96.81 202 LYS A N 1
ATOM 1549 C CA . LYS A 1 202 ? -31.565 -1.354 12.186 1.00 96.81 202 LYS A CA 1
ATOM 1550 C C . LYS A 1 202 ? -31.408 -1.724 13.660 1.00 96.81 202 LYS A C 1
ATOM 1552 O O . LYS A 1 202 ? -32.263 -2.424 14.177 1.00 96.81 202 LYS A O 1
ATOM 1557 N N . SER A 1 203 ? -30.335 -1.289 14.321 1.00 95.81 203 SER A N 1
ATOM 1558 C CA . SER A 1 203 ? -30.093 -1.581 15.742 1.00 95.81 203 SER A CA 1
ATOM 1559 C C . SER A 1 203 ? -30.945 -0.749 16.710 1.00 95.81 203 SER A C 1
ATOM 1561 O O . SER A 1 203 ? -30.982 -1.056 17.898 1.00 95.81 203 SER A O 1
ATOM 1563 N N . MET A 1 204 ? -31.613 0.299 16.213 1.00 91.88 204 MET A N 1
ATOM 1564 C CA . MET A 1 204 ? -32.477 1.187 17.003 1.00 91.88 204 MET A CA 1
ATOM 1565 C C . MET A 1 204 ? -33.957 0.772 17.012 1.00 91.88 204 MET A C 1
ATOM 1567 O O . MET A 1 204 ? -34.744 1.382 17.735 1.00 91.88 204 MET A O 1
ATOM 1571 N N . ILE A 1 205 ? -34.336 -0.213 16.192 1.00 89.81 205 ILE A N 1
ATOM 1572 C CA . ILE A 1 205 ? -35.698 -0.762 16.086 1.00 89.81 205 ILE A CA 1
ATOM 1573 C C . ILE A 1 205 ? -35.803 -1.988 16.990 1.00 89.81 205 ILE A C 1
ATOM 1575 O O . ILE A 1 205 ? -36.806 -2.077 17.731 1.00 89.81 205 ILE A O 1
#

Secondary structure (DSSP, 8-state):
---HHHHHHHHHHHHHHHTT----TT--HHHHHHHHHHHHSHHHHHHH--TTSSS-HHHHHHHHHHHHHHHHHHHHHHHHH-SSHHHHHHIIIIIHHHHHHHHHHHHHHHH--GGGG-TTS-HHHHHHHHHHHHHHHHHHHHHHHHHHHHHHHHHHHSTT--HHHHHHHHHHHHHHHHHHHHHHHHHHHHHHHHHHHHHHHHHT-